Protein AF-A0A3D4PN31-F1 (afdb_monomer_lite)

Structure (mmCIF, N/CA/C/O backbone):
data_AF-A0A3D4PN31-F1
#
_entry.id   AF-A0A3D4PN31-F1
#
loop_
_atom_site.group_PDB
_atom_site.id
_atom_site.type_symbol
_atom_site.label_atom_id
_atom_site.label_alt_id
_atom_site.label_comp_id
_atom_site.label_asym_id
_atom_site.label_entity_id
_atom_site.label_seq_id
_atom_site.pdbx_PDB_ins_code
_atom_site.Cartn_x
_atom_site.Cartn_y
_atom_site.Cartn_z
_atom_site.occupancy
_atom_site.B_iso_or_equiv
_atom_site.auth_seq_id
_atom_site.auth_comp_id
_atom_site.auth_asym_id
_atom_site.auth_atom_id
_atom_site.pdbx_PDB_model_num
ATOM 1 N N . MET A 1 1 ? 14.605 9.972 -7.725 1.00 36.53 1 MET A N 1
ATOM 2 C CA . MET A 1 1 ? 15.984 9.471 -7.540 1.00 36.53 1 MET A CA 1
ATOM 3 C C . MET A 1 1 ? 16.031 8.087 -6.890 1.00 36.53 1 MET A C 1
ATOM 5 O O . MET A 1 1 ? 16.738 7.246 -7.411 1.00 36.53 1 MET A O 1
ATOM 9 N N . THR A 1 2 ? 15.302 7.786 -5.803 1.00 46.16 2 THR A N 1
ATOM 10 C CA . THR A 1 2 ? 15.306 6.430 -5.191 1.00 46.16 2 THR A CA 1
ATOM 11 C C . THR A 1 2 ? 14.450 5.390 -5.927 1.00 46.16 2 THR A C 1
ATOM 13 O O . THR A 1 2 ? 14.820 4.222 -5.953 1.00 46.16 2 THR A O 1
ATOM 16 N N . GLY A 1 3 ? 13.337 5.793 -6.553 1.00 47.00 3 GLY A N 1
ATOM 17 C CA . GLY A 1 3 ? 12.492 4.883 -7.345 1.00 47.00 3 GLY A CA 1
ATOM 18 C C . GLY A 1 3 ? 13.179 4.352 -8.608 1.00 47.00 3 GLY A C 1
ATOM 19 O O . GLY A 1 3 ? 13.034 3.177 -8.935 1.00 47.00 3 GLY A O 1
ATOM 20 N N . ASP A 1 4 ? 13.993 5.190 -9.256 1.00 57.00 4 ASP A N 1
ATOM 21 C CA . ASP A 1 4 ? 14.693 4.847 -10.500 1.00 57.00 4 ASP A CA 1
ATOM 22 C C . ASP A 1 4 ? 15.758 3.767 -10.264 1.00 57.00 4 ASP A C 1
ATOM 24 O O . ASP A 1 4 ? 15.903 2.849 -11.061 1.00 57.00 4 ASP A O 1
ATOM 28 N N . ALA A 1 5 ? 16.444 3.816 -9.118 1.00 59.59 5 ALA A N 1
ATOM 29 C CA . ALA A 1 5 ? 17.460 2.839 -8.732 1.00 59.59 5 ALA A CA 1
ATOM 30 C C . ALA A 1 5 ? 16.894 1.424 -8.517 1.00 59.59 5 ALA A C 1
ATOM 32 O O . ALA A 1 5 ? 17.491 0.454 -8.977 1.00 59.59 5 ALA A O 1
ATOM 33 N N . LEU A 1 6 ? 15.739 1.280 -7.851 1.00 63.25 6 LEU A N 1
ATOM 34 C CA . LEU A 1 6 ? 15.129 -0.045 -7.684 1.00 63.25 6 LEU A CA 1
ATOM 35 C C . LEU A 1 6 ? 14.508 -0.548 -8.993 1.00 63.25 6 LEU A C 1
ATOM 37 O O . LEU A 1 6 ? 14.629 -1.732 -9.287 1.00 63.25 6 LEU A O 1
ATOM 41 N N . ALA A 1 7 ? 13.898 0.328 -9.796 1.00 59.78 7 ALA A N 1
ATOM 42 C CA . ALA A 1 7 ? 13.401 -0.052 -11.118 1.00 59.78 7 ALA A CA 1
ATOM 43 C C . ALA A 1 7 ? 14.542 -0.551 -12.025 1.00 59.78 7 ALA A C 1
ATOM 45 O O . ALA A 1 7 ? 14.430 -1.624 -12.615 1.00 59.78 7 ALA A O 1
ATOM 46 N N . MET A 1 8 ? 15.671 0.163 -12.059 1.00 62.25 8 MET A N 1
ATOM 47 C CA . MET A 1 8 ? 16.873 -0.269 -12.777 1.00 62.25 8 MET A CA 1
ATOM 48 C C . MET A 1 8 ? 17.463 -1.560 -12.197 1.00 62.25 8 MET A C 1
ATOM 50 O O . MET A 1 8 ? 17.806 -2.461 -12.956 1.00 62.25 8 MET A O 1
ATOM 54 N N . GLY A 1 9 ? 17.516 -1.704 -10.869 1.00 64.25 9 GLY A N 1
ATOM 55 C CA . GLY A 1 9 ? 17.949 -2.939 -10.210 1.00 64.25 9 GLY A CA 1
ATOM 56 C C . GLY A 1 9 ? 17.059 -4.144 -10.541 1.00 64.25 9 GLY A C 1
ATOM 57 O O . GLY A 1 9 ? 17.572 -5.234 -10.785 1.00 64.25 9 GLY A O 1
ATOM 58 N N . MET A 1 10 ? 15.737 -3.964 -10.618 1.00 66.00 10 MET A N 1
ATOM 59 C CA . MET A 1 10 ? 14.803 -5.006 -11.059 1.00 66.00 10 MET A CA 1
ATOM 60 C C . MET A 1 10 ? 15.033 -5.393 -12.521 1.00 66.00 10 MET A C 1
ATOM 62 O O . MET A 1 10 ? 15.068 -6.582 -12.827 1.00 66.00 10 MET A O 1
ATOM 66 N N . MET A 1 11 ? 15.257 -4.415 -13.404 1.00 61.91 11 MET A N 1
ATOM 67 C CA . MET A 1 11 ? 15.589 -4.667 -14.811 1.00 61.91 11 MET A CA 1
ATOM 68 C C . MET A 1 11 ? 16.912 -5.429 -14.957 1.00 61.91 11 MET A C 1
ATOM 70 O O . MET A 1 11 ? 16.953 -6.430 -15.668 1.00 61.91 11 MET A O 1
ATOM 74 N N . ALA A 1 12 ? 17.962 -5.023 -14.234 1.00 57.25 12 ALA A N 1
ATOM 75 C CA . ALA A 1 12 ? 19.254 -5.718 -14.224 1.00 57.25 12 ALA A CA 1
ATOM 76 C C . ALA A 1 12 ? 19.123 -7.175 -13.741 1.00 57.25 12 ALA A C 1
ATOM 78 O O . ALA A 1 12 ? 19.772 -8.076 -14.267 1.00 57.25 12 ALA A O 1
ATOM 79 N N . ASN A 1 13 ? 18.231 -7.429 -12.779 1.00 58.72 13 ASN A N 1
ATOM 80 C CA . ASN A 1 13 ? 18.018 -8.762 -12.211 1.00 58.72 13 ASN A CA 1
ATOM 81 C C . ASN A 1 13 ? 16.912 -9.576 -12.906 1.00 58.72 13 ASN A C 1
ATOM 83 O O . ASN A 1 13 ? 16.627 -10.698 -12.483 1.00 58.72 13 ASN A O 1
ATOM 87 N N . ASN A 1 14 ? 16.315 -9.060 -13.987 1.00 56.44 14 ASN A N 1
ATOM 88 C CA . ASN A 1 14 ? 15.183 -9.679 -14.685 1.00 56.44 14 ASN A CA 1
ATOM 89 C C . ASN A 1 14 ? 14.006 -10.012 -13.741 1.00 56.44 14 ASN A C 1
ATOM 91 O O . ASN A 1 14 ? 13.364 -11.054 -13.874 1.00 56.44 14 ASN A O 1
ATOM 95 N N . LEU A 1 15 ? 13.771 -9.144 -12.754 1.00 63.53 15 LEU A N 1
ATOM 96 C CA . LEU A 1 15 ? 12.639 -9.229 -11.839 1.00 63.53 15 LEU A CA 1
ATOM 97 C C . LEU A 1 15 ? 11.438 -8.548 -12.487 1.00 63.53 15 LEU A C 1
ATOM 99 O O . LEU A 1 15 ? 11.487 -7.358 -12.812 1.00 63.53 15 LEU A O 1
ATOM 103 N N . ASP A 1 16 ? 10.359 -9.300 -12.673 1.00 63.25 16 ASP A N 1
ATOM 104 C CA . ASP A 1 16 ? 9.117 -8.751 -13.191 1.00 63.25 16 ASP A CA 1
ATOM 105 C C . ASP A 1 16 ? 8.347 -8.002 -12.081 1.00 63.25 16 ASP A C 1
ATOM 107 O O . ASP A 1 16 ? 8.465 -8.327 -10.897 1.00 63.25 16 ASP A O 1
ATOM 111 N N . PRO A 1 17 ? 7.529 -6.988 -12.411 1.00 61.97 17 PRO A N 1
ATOM 112 C CA . PRO A 1 17 ? 6.707 -6.307 -11.410 1.00 61.97 17 PRO A CA 1
ATOM 113 C C . PRO A 1 17 ? 5.796 -7.250 -10.603 1.00 61.97 17 PRO A C 1
ATOM 115 O O . PRO A 1 17 ? 5.547 -7.003 -9.422 1.00 61.97 17 PRO A O 1
ATOM 118 N N . GLY A 1 18 ? 5.334 -8.352 -11.197 1.00 64.50 18 GLY A N 1
ATOM 119 C CA . GLY A 1 18 ? 4.555 -9.383 -10.514 1.00 64.50 18 GLY A CA 1
ATOM 120 C C . GLY A 1 18 ? 5.348 -10.104 -9.421 1.00 64.50 18 GLY A C 1
ATOM 121 O O . GLY A 1 18 ? 4.794 -10.354 -8.352 1.00 64.50 18 GLY A O 1
ATOM 122 N N . SER A 1 19 ? 6.655 -10.336 -9.588 1.00 69.75 19 SER A N 1
ATOM 123 C CA . SER A 1 19 ? 7.491 -10.945 -8.538 1.00 69.75 19 SER A CA 1
ATOM 124 C C . SER A 1 19 ? 7.629 -10.073 -7.285 1.00 69.75 19 SER A C 1
ATOM 126 O O . SER A 1 19 ? 7.966 -10.575 -6.212 1.00 69.75 19 SER A O 1
ATOM 128 N N . MET A 1 20 ? 7.356 -8.769 -7.386 1.00 76.56 20 MET A N 1
ATOM 129 C CA . MET A 1 20 ? 7.400 -7.836 -6.253 1.00 76.56 20 MET A CA 1
ATOM 130 C C . MET A 1 20 ? 6.069 -7.723 -5.507 1.00 76.56 20 MET A C 1
ATOM 132 O O . MET A 1 20 ? 6.023 -7.153 -4.413 1.00 76.56 20 MET A O 1
ATOM 136 N N . MET A 1 21 ? 4.989 -8.282 -6.055 1.00 77.38 21 MET A N 1
ATOM 137 C CA . MET A 1 21 ? 3.673 -8.260 -5.422 1.00 77.38 21 MET A CA 1
ATOM 138 C C . MET A 1 21 ? 3.671 -8.954 -4.050 1.00 77.38 21 MET A C 1
ATOM 140 O O . MET A 1 21 ? 3.294 -8.292 -3.078 1.00 77.38 21 MET A O 1
ATOM 144 N N . PRO A 1 22 ? 4.195 -10.189 -3.883 1.00 81.81 22 PRO A N 1
ATOM 145 C CA . PRO A 1 22 ? 4.289 -10.821 -2.563 1.00 81.81 22 PRO A CA 1
ATOM 146 C C . PRO A 1 22 ? 5.139 -10.022 -1.566 1.00 81.81 22 PRO A C 1
ATOM 148 O O . PRO A 1 22 ? 4.838 -9.987 -0.374 1.00 81.81 22 PRO A O 1
ATOM 151 N N . VAL A 1 23 ? 6.177 -9.326 -2.048 1.00 87.00 23 VAL A N 1
ATOM 152 C CA . VAL A 1 23 ? 7.025 -8.456 -1.216 1.00 87.00 23 VAL A CA 1
ATOM 153 C C . VAL A 1 23 ? 6.224 -7.258 -0.702 1.00 87.00 23 VAL A C 1
ATOM 155 O O . VAL A 1 23 ? 6.300 -6.925 0.483 1.00 87.00 23 VAL A O 1
ATOM 158 N N . ARG A 1 24 ? 5.410 -6.634 -1.565 1.00 85.44 24 ARG A N 1
ATOM 159 C CA . ARG A 1 24 ? 4.505 -5.543 -1.175 1.00 85.44 24 ARG A CA 1
ATOM 160 C C . ARG A 1 24 ? 3.506 -6.009 -0.119 1.00 85.44 24 ARG A C 1
ATOM 162 O O . ARG A 1 24 ? 3.326 -5.304 0.874 1.00 85.44 24 ARG A O 1
ATOM 169 N N . VAL A 1 25 ? 2.892 -7.177 -0.315 1.00 89.94 25 VAL A N 1
ATOM 170 C CA . VAL A 1 25 ? 1.943 -7.758 0.649 1.00 89.94 25 VAL A CA 1
ATOM 171 C C . VAL A 1 25 ? 2.635 -7.999 1.988 1.00 89.94 25 VAL A C 1
ATOM 173 O O . VAL A 1 25 ? 2.174 -7.490 3.007 1.00 89.94 25 VAL A O 1
ATOM 176 N N . GLY A 1 26 ? 3.797 -8.661 1.992 1.00 92.88 26 GLY A N 1
ATOM 177 C CA . GLY A 1 26 ? 4.574 -8.913 3.209 1.00 92.88 26 GLY A CA 1
ATOM 178 C C . GLY A 1 26 ? 4.933 -7.633 3.971 1.00 92.88 26 GLY A C 1
ATOM 179 O O . GLY A 1 26 ? 4.776 -7.571 5.191 1.00 92.88 26 GLY A O 1
ATOM 180 N N . LEU A 1 27 ? 5.335 -6.575 3.259 1.00 94.94 27 LEU A N 1
ATOM 181 C CA . LEU A 1 27 ? 5.626 -5.273 3.861 1.00 94.94 27 LEU A CA 1
ATOM 182 C C . LEU A 1 27 ? 4.380 -4.642 4.493 1.00 94.94 27 LEU A C 1
ATOM 184 O O . LEU A 1 27 ? 4.443 -4.149 5.621 1.00 94.94 27 LEU A O 1
ATOM 188 N N . LYS A 1 28 ? 3.248 -4.638 3.781 1.00 95.25 28 LYS A N 1
ATOM 189 C CA . LYS A 1 28 ? 1.992 -4.062 4.285 1.00 95.25 28 LYS A CA 1
ATOM 190 C C . LYS A 1 28 ? 1.443 -4.850 5.471 1.00 95.25 28 LYS A C 1
ATOM 192 O O . LYS A 1 28 ? 0.973 -4.238 6.428 1.00 95.25 28 LYS A O 1
ATOM 197 N N . ARG A 1 29 ? 1.569 -6.176 5.443 1.00 97.25 29 ARG A N 1
ATOM 198 C CA . ARG A 1 29 ? 1.192 -7.073 6.539 1.00 97.25 29 ARG A CA 1
ATOM 199 C C . ARG A 1 29 ? 1.980 -6.753 7.806 1.00 97.25 29 ARG A C 1
ATOM 201 O O . ARG A 1 29 ? 1.397 -6.562 8.872 1.00 97.25 29 ARG A O 1
ATOM 208 N N . GLU A 1 30 ? 3.297 -6.615 7.677 1.00 98.31 30 GLU A N 1
ATOM 209 C CA . GLU A 1 30 ? 4.165 -6.243 8.795 1.00 98.31 30 GLU A CA 1
ATOM 210 C C . GLU A 1 30 ? 3.874 -4.823 9.305 1.00 98.31 30 GLU A C 1
ATOM 212 O O . GLU A 1 30 ? 3.836 -4.592 10.514 1.00 98.31 30 GLU A O 1
ATOM 217 N N . ALA A 1 31 ? 3.585 -3.880 8.405 1.00 97.94 31 ALA A N 1
ATOM 218 C CA . ALA A 1 31 ? 3.169 -2.536 8.787 1.00 97.94 31 ALA A CA 1
ATOM 219 C C . ALA A 1 31 ? 1.868 -2.541 9.604 1.00 97.94 31 ALA A C 1
ATOM 221 O O . ALA A 1 31 ? 1.819 -1.890 10.647 1.00 97.94 31 ALA A O 1
ATOM 222 N N . GLY A 1 32 ? 0.852 -3.304 9.184 1.00 98.25 32 GLY A N 1
ATOM 223 C CA . GLY A 1 32 ? -0.405 -3.455 9.922 1.00 98.25 32 GLY A CA 1
ATOM 224 C C . GLY A 1 32 ? -0.201 -4.062 11.309 1.00 98.25 32 GLY A C 1
ATOM 225 O O . GLY A 1 32 ? -0.676 -3.509 12.303 1.00 98.25 32 GLY A O 1
ATOM 226 N N . ARG A 1 33 ? 0.606 -5.127 11.401 1.00 98.62 33 ARG A N 1
ATOM 227 C CA . ARG A 1 33 ? 0.976 -5.763 12.676 1.00 98.62 33 ARG A CA 1
ATOM 228 C C . ARG A 1 33 ? 1.606 -4.766 13.651 1.00 98.62 33 ARG A C 1
ATOM 230 O O . ARG A 1 33 ? 1.265 -4.753 14.834 1.00 98.62 33 ARG A O 1
ATOM 237 N N . GLN A 1 34 ? 2.545 -3.947 13.181 1.00 98.44 34 GLN A N 1
ATOM 238 C CA . GLN A 1 34 ? 3.225 -2.967 14.030 1.00 98.44 34 GLN A CA 1
ATOM 239 C C . GLN A 1 34 ? 2.345 -1.762 14.363 1.00 98.44 34 GLN A C 1
ATOM 241 O O . GLN A 1 34 ? 2.378 -1.292 15.500 1.00 98.44 34 GLN A O 1
ATOM 246 N N . ALA A 1 35 ? 1.517 -1.308 13.422 1.00 98.50 35 ALA A N 1
ATOM 247 C CA . ALA A 1 35 ? 0.560 -0.233 13.653 1.00 98.50 35 ALA A CA 1
ATOM 248 C C . ALA A 1 35 ? -0.430 -0.596 14.770 1.00 98.50 35 ALA A C 1
ATOM 250 O O . ALA A 1 35 ? -0.617 0.194 15.698 1.00 98.50 35 ALA A O 1
ATOM 251 N N . ALA A 1 36 ? -0.979 -1.816 14.735 1.00 98.62 36 ALA A N 1
ATOM 252 C CA . ALA A 1 36 ? -1.896 -2.319 15.757 1.00 98.62 36 ALA A CA 1
ATOM 253 C C . ALA A 1 36 ? -1.238 -2.374 17.146 1.00 98.62 36 ALA A C 1
ATOM 255 O O . ALA A 1 36 ? -1.835 -1.984 18.143 1.00 98.62 36 ALA A O 1
ATOM 256 N N . ARG A 1 37 ? 0.034 -2.791 17.224 1.00 98.38 37 ARG A N 1
ATOM 257 C CA . ARG A 1 37 ? 0.781 -2.823 18.497 1.00 98.38 37 ARG A CA 1
ATOM 258 C C . ARG A 1 37 ? 1.090 -1.435 19.050 1.00 98.38 37 ARG A C 1
ATOM 260 O O . ARG A 1 37 ? 1.194 -1.280 20.263 1.00 98.38 37 ARG A O 1
ATOM 267 N N . ARG A 1 38 ? 1.316 -0.453 18.175 1.00 97.50 38 ARG A N 1
ATOM 268 C CA . ARG A 1 38 ? 1.763 0.890 18.560 1.00 97.50 38 ARG A CA 1
ATOM 269 C C . ARG A 1 38 ? 0.614 1.792 19.007 1.00 97.50 38 ARG A C 1
ATOM 271 O O . ARG A 1 38 ? 0.827 2.603 19.903 1.00 97.50 38 ARG A O 1
ATOM 278 N N . GLY A 1 39 ? -0.560 1.687 18.379 1.00 93.62 39 GLY A N 1
ATOM 279 C CA . GLY A 1 39 ? -1.717 2.527 18.708 1.00 93.62 39 GLY A CA 1
ATOM 280 C C . GLY A 1 39 ? -1.523 4.011 18.362 1.00 93.62 39 GLY A C 1
ATOM 281 O O . GLY A 1 39 ? -1.872 4.887 19.149 1.00 93.62 39 GLY A O 1
ATOM 282 N N . ASP A 1 40 ? -0.933 4.321 17.202 1.00 97.12 40 ASP A N 1
ATOM 283 C CA . ASP A 1 40 ? -0.707 5.708 16.766 1.00 97.12 40 ASP A CA 1
ATOM 284 C C . ASP A 1 40 ? -2.017 6.405 16.353 1.00 97.12 40 ASP A C 1
ATOM 286 O O . ASP A 1 40 ? -2.488 6.288 15.219 1.00 97.12 40 ASP A O 1
ATOM 290 N N . HIS A 1 41 ? -2.586 7.181 17.277 1.00 95.69 41 HIS A N 1
ATOM 291 C CA . HIS A 1 41 ? -3.849 7.891 17.071 1.00 95.69 41 HIS A CA 1
ATOM 292 C C . HIS A 1 41 ? -3.819 8.931 15.940 1.00 95.69 41 HIS A C 1
ATOM 294 O O . HIS A 1 41 ? -4.859 9.176 15.327 1.00 95.69 41 HIS A O 1
ATOM 300 N N . ILE A 1 42 ? -2.664 9.532 15.628 1.00 97.00 42 ILE A N 1
ATOM 301 C CA . ILE A 1 42 ? -2.570 10.540 14.558 1.00 97.00 42 ILE A CA 1
ATOM 302 C C . ILE A 1 42 ? -2.751 9.858 13.208 1.00 97.00 42 ILE A C 1
ATOM 304 O O . ILE A 1 42 ? -3.561 10.288 12.385 1.00 97.00 42 ILE A O 1
ATOM 308 N N . ASN A 1 43 ? -2.010 8.778 12.973 1.00 97.81 43 ASN A N 1
ATOM 309 C CA . ASN A 1 43 ? -2.112 8.062 11.708 1.00 97.81 43 ASN A CA 1
ATOM 310 C C . ASN A 1 43 ? -3.417 7.256 11.604 1.00 97.81 43 ASN A C 1
ATOM 312 O O . ASN A 1 43 ? -3.972 7.182 10.512 1.00 97.81 43 ASN A O 1
ATOM 316 N N . LEU A 1 44 ? -3.989 6.786 12.717 1.00 98.06 44 LEU A N 1
ATOM 317 C CA . LEU A 1 44 ? -5.357 6.252 12.743 1.00 98.06 44 LEU A CA 1
ATOM 318 C C . LEU A 1 44 ? -6.399 7.289 12.298 1.00 98.06 44 LEU A C 1
ATOM 320 O O . LEU A 1 44 ? -7.280 6.969 11.504 1.00 98.06 44 LEU A O 1
ATOM 324 N N . ALA A 1 45 ? -6.296 8.541 12.753 1.00 97.31 45 ALA A N 1
ATOM 325 C CA . ALA A 1 45 ? -7.194 9.602 12.295 1.00 97.31 45 ALA A CA 1
ATOM 326 C C . ALA A 1 45 ? -7.032 9.871 10.789 1.00 97.31 45 ALA A C 1
ATOM 328 O O . ALA A 1 45 ? -8.020 10.047 10.080 1.00 97.31 45 ALA A O 1
ATOM 329 N N . ARG A 1 46 ? -5.795 9.838 10.275 1.00 98.12 46 ARG A N 1
ATOM 330 C CA . ARG A 1 46 ? -5.529 9.967 8.831 1.00 98.12 46 ARG A CA 1
ATOM 331 C C . ARG A 1 46 ? -6.127 8.814 8.027 1.00 98.12 46 ARG A C 1
ATOM 333 O O . ARG A 1 46 ? -6.688 9.065 6.965 1.00 98.12 46 ARG A O 1
ATOM 340 N N . MET A 1 47 ? -6.045 7.582 8.533 1.00 98.50 47 MET A N 1
ATOM 341 C CA . MET A 1 47 ? -6.703 6.422 7.921 1.00 98.50 47 MET A CA 1
ATOM 342 C C . MET A 1 47 ? -8.223 6.609 7.882 1.00 98.50 47 MET A C 1
ATOM 344 O O . MET A 1 47 ? -8.825 6.407 6.835 1.00 98.50 47 MET A O 1
ATOM 348 N N . ALA A 1 48 ? -8.837 7.065 8.978 1.00 98.38 48 ALA A N 1
ATOM 349 C CA . ALA A 1 48 ? -10.279 7.305 9.035 1.00 98.38 48 ALA A CA 1
ATOM 350 C C . ALA A 1 48 ? -10.745 8.370 8.024 1.00 98.38 48 ALA A C 1
ATOM 352 O O . ALA A 1 48 ? -11.737 8.169 7.331 1.00 98.38 48 ALA A O 1
ATOM 353 N N . VAL A 1 49 ? -10.002 9.474 7.882 1.00 97.94 49 VAL A N 1
ATOM 354 C CA . VAL A 1 49 ? -10.293 10.505 6.868 1.00 97.94 49 VAL A CA 1
ATOM 355 C C . VAL A 1 49 ? -10.168 9.941 5.451 1.00 97.94 49 VAL A C 1
ATOM 357 O O . VAL A 1 49 ? -10.986 10.251 4.587 1.00 97.94 49 VAL A O 1
ATOM 360 N N . ALA A 1 50 ? -9.161 9.101 5.202 1.00 97.56 50 ALA A N 1
ATOM 361 C CA . ALA A 1 50 ? -8.982 8.468 3.902 1.00 97.56 50 ALA A CA 1
ATOM 362 C C . ALA A 1 50 ? -10.134 7.509 3.560 1.00 97.56 50 ALA A C 1
ATOM 364 O O . ALA A 1 50 ? -10.584 7.509 2.420 1.00 97.56 50 ALA A O 1
ATOM 365 N N . LEU A 1 51 ? -10.653 6.754 4.537 1.00 97.62 51 LEU A N 1
ATOM 366 C CA . LEU A 1 51 ? -11.846 5.909 4.370 1.00 97.62 51 LEU A CA 1
ATOM 367 C C . LEU A 1 51 ? -13.079 6.728 3.990 1.00 97.62 51 LEU A C 1
ATOM 369 O O . LEU A 1 51 ? -13.725 6.436 2.988 1.00 97.62 51 LEU A O 1
ATOM 373 N N . ASP A 1 52 ? -13.356 7.796 4.737 1.00 97.56 52 ASP A N 1
ATOM 374 C CA . ASP A 1 52 ? -14.480 8.688 4.436 1.00 97.56 52 ASP A CA 1
ATOM 375 C C . ASP A 1 52 ? -14.348 9.301 3.032 1.00 97.56 52 ASP A C 1
ATOM 377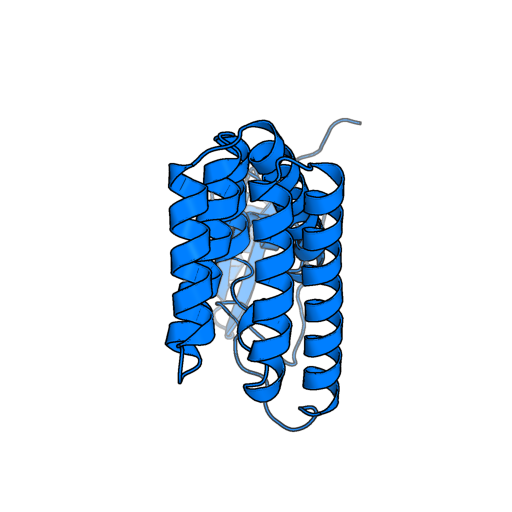 O O . ASP A 1 52 ? -15.295 9.309 2.246 1.00 97.56 52 ASP A O 1
ATOM 381 N N . THR A 1 53 ? -13.131 9.711 2.662 1.00 95.44 53 THR A N 1
ATOM 382 C CA . THR A 1 53 ? -12.841 10.232 1.319 1.00 95.44 53 THR A CA 1
ATOM 383 C C . THR A 1 53 ? -13.038 9.165 0.238 1.00 95.44 53 THR A C 1
ATOM 385 O O . THR A 1 53 ? -13.617 9.463 -0.806 1.00 95.44 53 THR A O 1
ATOM 388 N N . MET A 1 54 ? -12.597 7.922 0.467 1.00 93.19 54 MET A N 1
ATOM 389 C CA . MET A 1 54 ? -12.825 6.804 -0.458 1.00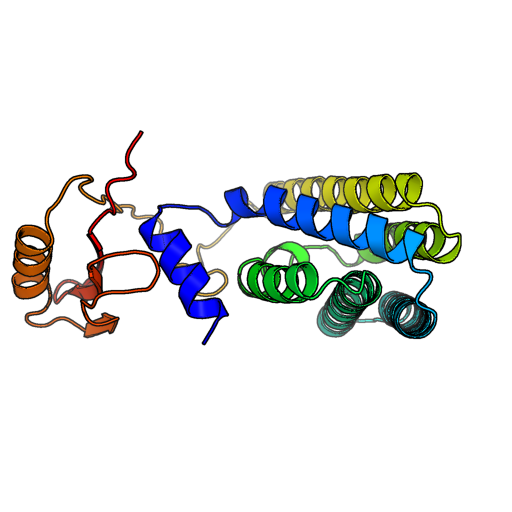 93.19 54 MET A CA 1
ATOM 390 C C . MET A 1 54 ? -14.320 6.570 -0.675 1.00 93.19 54 MET A C 1
ATOM 392 O O . MET A 1 54 ? -14.755 6.482 -1.821 1.00 93.19 54 MET A O 1
ATOM 396 N N . HIS A 1 55 ? -15.107 6.525 0.402 1.00 93.38 55 HIS A N 1
ATOM 397 C CA . HIS A 1 55 ? -16.549 6.291 0.330 1.00 93.38 55 HIS A CA 1
ATOM 398 C C . HIS A 1 55 ? -17.298 7.409 -0.409 1.00 93.38 55 HIS A C 1
ATOM 400 O O . HIS A 1 55 ? -18.249 7.151 -1.142 1.00 93.38 55 HIS A O 1
ATOM 406 N N . GLN A 1 56 ? -16.854 8.657 -0.248 1.00 92.69 56 GLN A N 1
ATOM 407 C CA . GLN A 1 56 ? -17.456 9.824 -0.900 1.00 92.69 56 GLN A CA 1
ATOM 408 C C . GLN A 1 56 ? -16.942 10.067 -2.331 1.00 92.69 56 GLN A C 1
ATOM 410 O O . GLN A 1 56 ? -17.442 10.957 -3.024 1.00 92.69 56 GLN A O 1
ATOM 415 N N . SER A 1 57 ? -15.930 9.323 -2.786 1.00 90.00 57 SER A N 1
ATOM 416 C CA . SER A 1 57 ? -15.291 9.558 -4.082 1.00 90.00 57 SER A CA 1
ATOM 417 C C . SER A 1 57 ? -16.199 9.171 -5.249 1.00 90.00 57 SER A C 1
ATOM 419 O O . SER A 1 57 ? -16.595 8.019 -5.401 1.00 90.00 57 SER A O 1
ATOM 421 N N . VAL A 1 58 ? -16.451 10.129 -6.142 1.00 86.38 58 VAL A N 1
ATOM 422 C CA . VAL A 1 58 ? -17.318 9.954 -7.323 1.00 86.38 58 VAL A CA 1
ATOM 423 C C . VAL A 1 58 ? -16.563 9.552 -8.595 1.00 86.38 58 VAL A C 1
ATOM 425 O O . VAL A 1 58 ? -17.189 9.195 -9.589 1.00 86.38 58 VAL A O 1
ATOM 428 N N . ASP A 1 59 ? -15.229 9.608 -8.586 1.00 84.25 59 ASP A N 1
ATOM 429 C CA . ASP A 1 59 ? -14.374 9.323 -9.743 1.00 84.25 59 ASP A CA 1
ATOM 430 C C . ASP A 1 59 ? -13.174 8.430 -9.377 1.00 84.25 59 ASP A C 1
ATOM 432 O O . ASP A 1 59 ? -12.944 8.113 -8.209 1.00 84.25 59 ASP A O 1
ATOM 436 N N . ASP A 1 60 ? -12.457 7.910 -10.383 1.00 82.06 60 ASP A N 1
ATOM 437 C CA . ASP A 1 60 ? -11.299 7.005 -10.189 1.00 82.06 60 ASP A CA 1
ATOM 438 C C . ASP A 1 60 ? -10.092 7.709 -9.595 1.00 82.06 60 ASP A C 1
ATOM 440 O O . ASP A 1 60 ? -9.251 7.078 -8.958 1.00 82.06 60 ASP A O 1
ATOM 444 N N . HIS A 1 61 ? -9.941 9.001 -9.862 1.00 84.19 61 HIS A N 1
ATOM 445 C CA . HIS A 1 61 ? -8.782 9.743 -9.401 1.00 84.19 61 HIS A CA 1
ATOM 446 C C . HIS A 1 61 ? -8.859 9.991 -7.891 1.00 84.19 61 HIS A C 1
ATOM 448 O O . HIS A 1 61 ? -7.906 9.685 -7.178 1.00 84.19 61 HIS A O 1
ATOM 454 N N . GLY A 1 62 ? -9.994 10.495 -7.404 1.00 87.00 62 GLY A N 1
ATOM 455 C CA . GLY A 1 62 ? -10.246 10.742 -5.988 1.00 87.00 62 GLY A CA 1
ATOM 456 C C . GLY A 1 62 ? -10.166 9.465 -5.161 1.00 87.00 62 GLY A C 1
ATOM 457 O O . GLY A 1 62 ? -9.460 9.444 -4.154 1.00 87.00 62 GLY A O 1
ATOM 458 N N . PHE A 1 63 ? -10.775 8.376 -5.644 1.00 87.81 63 PHE A N 1
ATOM 459 C CA . PHE A 1 63 ? -10.710 7.085 -4.959 1.00 87.81 63 PHE A CA 1
ATOM 460 C C . PHE A 1 63 ? -9.261 6.592 -4.821 1.00 87.81 63 PHE A C 1
ATOM 462 O O . PHE A 1 63 ? -8.824 6.249 -3.726 1.00 87.81 63 PHE A O 1
ATOM 469 N N . ARG A 1 64 ? -8.481 6.620 -5.913 1.00 83.56 64 ARG A N 1
ATOM 470 C CA . ARG A 1 64 ? -7.073 6.179 -5.907 1.00 83.56 64 ARG A CA 1
ATOM 471 C C . ARG A 1 64 ? -6.182 7.035 -5.020 1.00 83.56 64 ARG A C 1
ATOM 473 O O . ARG A 1 64 ? -5.255 6.521 -4.399 1.00 83.56 64 ARG A O 1
ATOM 480 N N . GLU A 1 65 ? -6.429 8.337 -4.980 1.00 87.50 65 GLU A N 1
ATOM 481 C CA . GLU A 1 65 ? -5.673 9.222 -4.103 1.00 87.50 65 GLU A CA 1
ATOM 482 C C . GLU A 1 65 ? -5.984 8.933 -2.628 1.00 87.50 65 GLU A C 1
ATOM 484 O O . GLU A 1 65 ? -5.071 8.873 -1.804 1.00 87.50 65 GLU A O 1
ATOM 489 N N . ALA A 1 66 ? -7.249 8.677 -2.296 1.00 91.88 66 ALA A N 1
ATOM 490 C CA . ALA A 1 66 ? -7.655 8.314 -0.944 1.00 91.88 66 ALA A CA 1
ATOM 491 C C . ALA A 1 66 ? -7.101 6.939 -0.511 1.00 91.88 66 ALA A C 1
ATOM 493 O O . ALA A 1 66 ? -6.549 6.825 0.586 1.00 91.88 66 ALA A O 1
ATOM 494 N N . ASP A 1 67 ? -7.144 5.932 -1.388 1.00 91.00 67 ASP A N 1
ATOM 495 C CA . ASP A 1 67 ? -6.503 4.616 -1.208 1.00 91.00 67 ASP A CA 1
ATOM 496 C C . ASP A 1 67 ? -4.998 4.752 -0.908 1.00 91.00 67 ASP A C 1
ATOM 498 O O . ASP A 1 67 ? -4.478 4.237 0.092 1.00 91.00 67 ASP A O 1
ATOM 502 N N . ARG A 1 68 ? -4.294 5.568 -1.706 1.00 89.50 68 ARG A N 1
ATOM 503 C CA . ARG A 1 68 ? -2.874 5.869 -1.488 1.00 89.50 68 ARG A CA 1
ATOM 504 C C . ARG A 1 68 ? -2.638 6.475 -0.105 1.00 89.50 68 ARG A C 1
ATOM 506 O O . ARG A 1 68 ? -1.741 6.022 0.613 1.00 89.50 68 ARG A O 1
ATOM 513 N N . VAL A 1 69 ? -3.422 7.488 0.269 1.00 93.44 69 VAL A N 1
ATOM 514 C CA . VAL A 1 69 ? -3.309 8.166 1.570 1.00 93.44 69 VAL A CA 1
ATOM 515 C C . VAL A 1 69 ? -3.545 7.190 2.721 1.00 93.44 69 VAL A C 1
ATOM 517 O O . VAL A 1 69 ? -2.797 7.230 3.702 1.00 93.44 69 VAL A O 1
ATOM 520 N N . PHE A 1 70 ? -4.520 6.288 2.603 1.00 96.62 70 PHE A N 1
ATOM 521 C CA . PHE A 1 70 ? -4.773 5.256 3.606 1.00 96.62 70 PHE A CA 1
ATOM 522 C C . PHE A 1 70 ? -3.559 4.344 3.790 1.00 96.62 70 PHE A C 1
ATOM 524 O O . PHE A 1 70 ? -3.061 4.167 4.905 1.00 96.62 70 PHE A O 1
ATOM 531 N N . HIS A 1 71 ? -3.036 3.796 2.694 1.00 94.56 71 HIS A N 1
ATOM 532 C CA . HIS A 1 71 ? -1.899 2.886 2.732 1.00 94.56 71 HIS A CA 1
ATOM 533 C C . HIS A 1 71 ? -0.597 3.554 3.192 1.00 94.56 71 HIS A C 1
ATOM 535 O O . HIS A 1 71 ? 0.264 2.863 3.749 1.00 94.56 71 HIS A O 1
ATOM 541 N N . ASP A 1 72 ? -0.429 4.857 2.956 1.00 93.75 72 ASP A N 1
ATOM 542 C CA . ASP A 1 72 ? 0.654 5.666 3.526 1.00 93.75 72 ASP A CA 1
ATOM 543 C C . ASP A 1 72 ? 0.494 5.841 5.035 1.00 93.75 72 ASP A C 1
ATOM 545 O O . ASP A 1 72 ? 1.448 5.633 5.787 1.00 93.75 72 ASP A O 1
ATOM 549 N N . ALA A 1 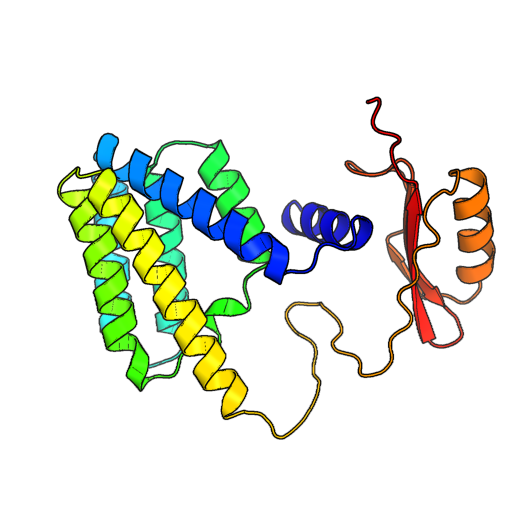73 ? -0.713 6.179 5.489 1.00 97.00 73 ALA A N 1
ATOM 550 C CA . ALA A 1 73 ? -1.009 6.346 6.905 1.00 97.00 73 ALA A CA 1
ATOM 551 C C . ALA A 1 73 ? -0.822 5.035 7.686 1.00 97.00 73 ALA A C 1
ATOM 553 O O . ALA A 1 73 ? -0.220 5.059 8.756 1.00 97.00 73 ALA A O 1
ATOM 554 N N . LEU A 1 74 ? -1.227 3.890 7.126 1.00 97.81 74 LEU A N 1
ATOM 555 C CA . LEU A 1 74 ? -1.000 2.567 7.720 1.00 97.81 74 LEU A CA 1
ATOM 556 C C . LEU A 1 74 ? 0.494 2.282 7.942 1.00 97.81 74 LEU A C 1
ATOM 558 O O . LEU A 1 74 ? 0.904 1.840 9.015 1.00 97.81 74 LEU A O 1
ATOM 562 N N . VAL A 1 75 ? 1.334 2.555 6.939 1.00 96.62 75 VAL A N 1
ATOM 563 C CA . VAL A 1 75 ? 2.783 2.336 7.064 1.00 96.62 75 VAL A CA 1
ATOM 564 C C . VAL A 1 75 ? 3.414 3.347 8.016 1.00 96.62 75 VAL A C 1
ATOM 566 O O . VAL A 1 75 ? 4.276 2.976 8.813 1.00 96.62 75 VAL A O 1
ATOM 569 N N . ALA A 1 76 ? 2.960 4.600 8.010 1.00 96.25 76 ALA A N 1
ATOM 570 C CA . ALA A 1 76 ? 3.398 5.596 8.980 1.00 96.25 76 ALA A CA 1
ATOM 571 C C . ALA A 1 76 ? 3.049 5.182 10.422 1.00 96.25 76 ALA A C 1
ATOM 573 O O . ALA A 1 76 ? 3.910 5.265 11.301 1.00 96.25 76 ALA A O 1
ATOM 574 N N . ALA A 1 77 ? 1.842 4.645 10.639 1.00 97.62 77 ALA A N 1
ATOM 575 C CA . ALA A 1 77 ? 1.363 4.157 11.931 1.00 97.62 77 ALA A CA 1
ATOM 576 C C . ALA A 1 77 ? 2.216 3.015 12.504 1.00 97.62 77 ALA A C 1
ATOM 578 O O . ALA A 1 77 ? 2.254 2.847 13.719 1.00 97.62 77 ALA A O 1
ATOM 579 N N . SER A 1 78 ? 2.943 2.259 11.670 1.00 97.81 78 SER A N 1
ATOM 580 C CA . SER A 1 78 ? 3.897 1.244 12.150 1.00 97.81 78 SER A CA 1
ATOM 581 C C . SER A 1 78 ? 5.033 1.841 12.987 1.00 97.81 78 SER A C 1
ATOM 583 O O . SER A 1 78 ? 5.597 1.173 13.850 1.00 97.81 78 SER A O 1
ATOM 585 N N . GLY A 1 79 ? 5.394 3.103 12.731 1.00 95.50 79 GLY A N 1
ATOM 586 C CA . GLY A 1 79 ? 6.530 3.762 13.364 1.00 95.50 79 GLY A CA 1
ATOM 587 C C . GLY A 1 79 ? 7.900 3.185 12.992 1.00 95.50 79 GLY A C 1
ATOM 588 O O . GLY A 1 79 ? 8.877 3.527 13.656 1.00 95.50 79 GLY A O 1
ATOM 589 N N . VAL A 1 80 ? 7.991 2.337 11.958 1.00 95.62 80 VAL A N 1
ATOM 590 C CA . VAL A 1 80 ? 9.254 1.744 11.494 1.00 95.62 80 VAL A CA 1
ATOM 591 C C . VAL A 1 80 ? 9.752 2.464 10.243 1.00 95.62 80 VAL A C 1
ATOM 593 O O . VAL A 1 80 ? 9.166 2.291 9.171 1.00 95.62 80 VAL A O 1
ATOM 596 N N . PRO A 1 81 ? 10.865 3.219 10.327 1.00 88.88 81 PRO A N 1
ATOM 597 C CA . PRO A 1 81 ? 11.389 3.973 9.187 1.00 88.88 81 PRO A CA 1
ATOM 598 C C . PRO A 1 81 ? 11.702 3.102 7.965 1.00 88.88 81 PRO A C 1
ATOM 600 O O . PRO A 1 81 ? 11.454 3.512 6.837 1.00 88.88 81 PRO A O 1
ATOM 603 N N . GLY A 1 82 ? 12.184 1.872 8.182 1.00 88.44 82 GLY A N 1
ATOM 604 C CA . GLY A 1 82 ? 12.457 0.926 7.097 1.00 88.44 82 GLY A CA 1
ATOM 605 C C . GLY A 1 82 ? 11.202 0.541 6.307 1.00 88.44 82 GLY A C 1
ATOM 606 O O . GLY A 1 82 ? 11.232 0.543 5.081 1.00 88.44 82 GLY A O 1
ATOM 607 N N . LEU A 1 83 ? 10.077 0.280 6.987 1.00 92.75 83 LEU A N 1
ATOM 608 C CA . LEU A 1 83 ? 8.813 -0.048 6.317 1.00 92.75 83 LEU A CA 1
ATOM 609 C C . LEU A 1 83 ? 8.277 1.146 5.519 1.00 92.75 83 LEU A C 1
ATOM 611 O O . LEU A 1 83 ? 7.757 0.951 4.425 1.00 92.75 83 LEU A O 1
ATOM 615 N N . GLN A 1 84 ? 8.441 2.371 6.030 1.00 87.62 84 GLN A N 1
ATOM 616 C CA . GLN A 1 84 ? 8.074 3.597 5.308 1.00 87.62 84 GLN A CA 1
ATOM 617 C C . GLN A 1 84 ? 8.900 3.762 4.033 1.00 87.62 84 GLN A C 1
ATOM 619 O O . GLN A 1 84 ? 8.333 3.908 2.952 1.00 87.62 84 GLN A O 1
ATOM 624 N N . PHE A 1 85 ? 10.223 3.647 4.153 1.00 85.69 85 PHE A N 1
ATOM 625 C CA . PHE A 1 85 ? 11.147 3.765 3.030 1.00 85.69 85 PHE A CA 1
ATOM 626 C C . PHE A 1 85 ? 10.858 2.737 1.926 1.00 85.69 85 PHE A C 1
ATOM 628 O O . PHE A 1 85 ? 10.637 3.103 0.771 1.00 85.69 85 PHE A O 1
ATOM 635 N N . PHE A 1 86 ? 10.803 1.446 2.270 1.00 86.12 86 PHE A N 1
ATOM 636 C CA . PHE A 1 86 ? 10.544 0.397 1.279 1.00 86.12 86 PHE A CA 1
ATOM 637 C C . PHE A 1 86 ? 9.101 0.419 0.760 1.00 86.12 86 PHE A C 1
ATOM 639 O O . PHE A 1 86 ? 8.862 0.096 -0.403 1.00 86.12 86 PHE A O 1
ATOM 646 N N . GLY A 1 87 ? 8.138 0.839 1.583 1.00 84.19 87 GLY A N 1
ATOM 647 C CA . GLY A 1 87 ? 6.738 0.959 1.188 1.00 84.19 87 GLY A CA 1
ATOM 648 C C . GLY A 1 87 ? 6.515 2.024 0.114 1.00 84.19 87 GLY A C 1
ATOM 649 O O . GLY A 1 87 ? 5.769 1.783 -0.836 1.00 84.19 87 GLY A O 1
ATOM 650 N N . GLU A 1 88 ? 7.181 3.174 0.234 1.00 82.06 88 GLU A N 1
ATOM 651 C CA . GLU A 1 88 ? 7.149 4.238 -0.776 1.00 82.06 88 GLU A CA 1
ATOM 652 C C . GLU A 1 88 ? 7.777 3.773 -2.095 1.00 82.06 88 GLU A C 1
ATOM 654 O O . GLU A 1 88 ? 7.192 3.940 -3.168 1.00 82.06 88 GLU A O 1
ATOM 659 N N . ILE A 1 89 ? 8.942 3.133 -2.007 1.00 80.00 89 ILE A N 1
ATOM 660 C CA . ILE A 1 89 ? 9.677 2.638 -3.170 1.00 80.00 89 ILE A CA 1
ATOM 661 C C . ILE A 1 89 ? 8.858 1.598 -3.948 1.00 80.00 89 ILE A C 1
ATOM 663 O O . ILE A 1 89 ? 8.666 1.746 -5.157 1.00 80.00 89 ILE A O 1
ATOM 667 N N . LEU A 1 90 ? 8.338 0.570 -3.267 1.00 78.62 90 LEU A N 1
ATOM 668 C CA . LEU A 1 90 ? 7.559 -0.488 -3.917 1.00 78.62 90 LEU A CA 1
ATOM 669 C C . LEU A 1 90 ? 6.267 0.049 -4.530 1.00 78.62 90 LEU A C 1
ATOM 671 O O . LEU A 1 90 ? 5.858 -0.414 -5.593 1.00 78.62 90 LEU A O 1
ATOM 675 N N . ARG A 1 91 ? 5.628 1.042 -3.900 1.00 75.50 91 ARG A N 1
ATOM 676 C CA . ARG A 1 91 ? 4.425 1.666 -4.459 1.00 75.50 91 ARG A CA 1
ATOM 677 C C . ARG A 1 91 ? 4.709 2.325 -5.803 1.00 75.50 91 ARG A C 1
ATOM 679 O O . ARG A 1 91 ? 3.950 2.088 -6.734 1.00 75.50 91 ARG A O 1
ATOM 686 N N . ASN A 1 92 ? 5.767 3.129 -5.899 1.00 71.69 92 ASN A N 1
ATOM 687 C CA . ASN A 1 92 ? 6.065 3.890 -7.116 1.00 71.69 92 ASN A CA 1
ATOM 688 C C . ASN A 1 92 ? 6.321 2.971 -8.324 1.00 71.69 92 ASN A C 1
ATOM 690 O O . ASN A 1 92 ? 5.994 3.321 -9.458 1.00 71.69 92 ASN A O 1
ATOM 694 N N . ILE A 1 93 ? 6.834 1.765 -8.077 1.00 66.69 93 ILE A N 1
ATOM 695 C CA . ILE A 1 93 ? 7.037 0.739 -9.105 1.00 66.69 93 ILE A CA 1
ATOM 696 C C . ILE A 1 93 ? 5.722 0.026 -9.439 1.00 66.69 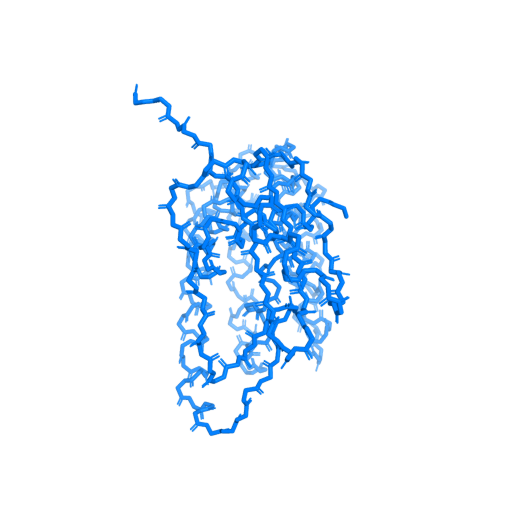93 ILE A C 1
ATOM 698 O O . ILE A 1 93 ? 5.374 -0.142 -10.607 1.00 66.69 93 ILE A O 1
ATOM 702 N N . LEU A 1 94 ? 4.950 -0.351 -8.417 1.00 67.12 94 LEU A N 1
ATOM 703 C CA . LEU A 1 94 ? 3.732 -1.156 -8.547 1.00 67.12 94 LEU A CA 1
ATOM 704 C C . LEU A 1 94 ? 2.455 -0.321 -8.734 1.00 67.12 94 LEU A C 1
ATOM 706 O O . LEU A 1 94 ? 1.352 -0.805 -8.488 1.00 67.12 94 LEU A O 1
ATOM 710 N N . THR A 1 95 ? 2.582 0.920 -9.215 1.00 59.34 95 THR A N 1
ATOM 711 C CA . THR A 1 95 ? 1.480 1.891 -9.375 1.00 59.34 95 THR A CA 1
ATOM 712 C C . THR A 1 95 ? 0.350 1.406 -10.307 1.00 59.34 95 THR A C 1
ATOM 714 O O . THR A 1 95 ? -0.707 2.027 -10.382 1.00 59.34 95 THR A O 1
ATOM 717 N N . ALA A 1 96 ? 0.547 0.303 -11.042 1.00 52.47 96 ALA A N 1
ATOM 718 C CA . ALA A 1 96 ? -0.432 -0.248 -11.982 1.00 52.47 96 ALA A CA 1
ATOM 719 C C . ALA A 1 96 ? -1.596 -0.999 -11.314 1.00 52.47 96 ALA A C 1
ATOM 721 O O . ALA A 1 96 ? -2.666 -1.048 -11.906 1.00 52.47 96 ALA A O 1
ATOM 722 N N . THR A 1 97 ? -1.437 -1.554 -10.106 1.00 53.00 97 THR A N 1
ATOM 723 C CA . THR A 1 97 ? -2.385 -2.576 -9.617 1.00 53.00 97 THR A CA 1
ATOM 724 C C . THR A 1 97 ? -3.794 -2.043 -9.323 1.00 53.00 97 THR A C 1
ATOM 726 O O . THR A 1 97 ? -4.764 -2.745 -9.553 1.00 53.00 97 THR A O 1
ATOM 729 N N . VAL A 1 98 ? -3.938 -0.796 -8.860 1.00 51.19 98 VAL A N 1
ATOM 730 C CA . VAL A 1 98 ? -5.258 -0.220 -8.503 1.00 51.19 98 VAL A CA 1
ATOM 731 C C . VAL A 1 98 ? -5.952 0.440 -9.706 1.00 51.19 98 VAL A C 1
ATOM 733 O O . VAL A 1 98 ? -7.110 0.833 -9.626 1.00 51.19 98 VAL A O 1
ATOM 736 N N . ARG A 1 99 ? -5.277 0.578 -10.857 1.00 54.66 99 ARG A N 1
ATOM 737 C CA . ARG A 1 99 ? -5.835 1.296 -12.021 1.00 54.66 99 ARG A CA 1
ATOM 738 C C . ARG A 1 99 ? -7.023 0.594 -12.685 1.00 54.66 99 ARG A C 1
ATOM 740 O O . ARG A 1 99 ? -7.695 1.235 -13.482 1.00 54.66 99 ARG A O 1
ATOM 747 N N . GLU A 1 100 ? -7.263 -0.676 -12.371 1.00 56.16 100 GLU A N 1
ATOM 748 C CA . GLU A 1 100 ? -8.207 -1.535 -13.096 1.00 56.16 100 GLU A CA 1
ATOM 749 C C . GLU A 1 100 ? -9.432 -1.957 -12.269 1.00 56.16 100 GLU A C 1
ATOM 751 O O . GLU A 1 100 ? -10.230 -2.751 -12.756 1.00 56.16 100 GLU A O 1
ATOM 756 N N . VAL A 1 101 ? -9.611 -1.450 -11.038 1.00 61.84 101 VAL A N 1
ATOM 757 C CA . VAL A 1 101 ? -10.768 -1.827 -10.204 1.00 61.84 101 VAL A CA 1
ATOM 758 C C . VAL A 1 101 ? -12.037 -1.123 -10.714 1.00 61.84 101 VAL A C 1
ATOM 760 O O . VAL A 1 101 ? -12.080 0.111 -10.702 1.00 61.84 101 VAL A O 1
ATOM 763 N N . PRO A 1 102 ? -13.077 -1.864 -11.141 1.00 66.69 102 PRO A N 1
ATOM 764 C CA . PRO A 1 102 ? -14.336 -1.281 -11.602 1.00 66.69 102 PRO A CA 1
ATOM 765 C C . PRO A 1 102 ? -15.063 -0.463 -10.523 1.00 66.69 102 PRO A C 1
ATOM 767 O O . PRO A 1 102 ? -14.929 -0.717 -9.324 1.00 66.69 102 PRO A O 1
ATOM 770 N N . LEU A 1 103 ? -15.882 0.507 -10.949 1.00 66.81 103 LEU A N 1
ATOM 771 C CA . LEU A 1 103 ? -16.627 1.400 -10.048 1.00 66.81 103 LEU A CA 1
ATOM 772 C C . LEU A 1 103 ? -17.549 0.649 -9.075 1.00 66.81 103 LEU A C 1
ATOM 774 O O . LEU A 1 103 ? -17.687 1.060 -7.926 1.00 66.81 103 LEU A O 1
ATOM 778 N N . ASP A 1 104 ? -18.175 -0.434 -9.527 1.00 73.81 104 ASP A N 1
ATOM 779 C CA . ASP A 1 104 ? -19.111 -1.257 -8.757 1.00 73.81 104 ASP A CA 1
ATOM 780 C C . ASP A 1 104 ? -18.427 -2.153 -7.716 1.00 73.81 104 ASP A C 1
ATOM 782 O O . ASP A 1 104 ? -19.078 -2.624 -6.785 1.00 73.81 104 ASP A O 1
ATOM 786 N N . GLU A 1 105 ? -17.108 -2.337 -7.807 1.00 81.19 105 GLU A N 1
ATOM 787 C CA . GLU A 1 105 ? -16.329 -3.084 -6.815 1.00 81.19 105 GLU A CA 1
ATOM 788 C C . GLU A 1 105 ? -15.765 -2.185 -5.690 1.00 81.19 105 GLU A C 1
ATOM 790 O O . GLU A 1 105 ? -15.249 -2.682 -4.684 1.00 81.19 105 GLU A O 1
ATOM 795 N N . ARG A 1 106 ? -15.908 -0.855 -5.803 1.00 84.50 106 ARG A N 1
ATOM 796 C CA . ARG A 1 106 ? -15.350 0.119 -4.844 1.00 84.50 106 ARG A CA 1
ATOM 797 C C . ARG A 1 106 ? -15.921 0.013 -3.442 1.00 84.50 106 ARG A C 1
ATOM 799 O O . ARG A 1 106 ? -15.164 0.134 -2.485 1.00 84.50 106 ARG A O 1
ATOM 806 N N . ASP A 1 107 ? -17.226 -0.214 -3.309 1.00 88.00 107 ASP A N 1
ATOM 807 C CA . ASP A 1 107 ? -17.870 -0.340 -1.996 1.00 88.00 107 ASP A CA 1
ATOM 808 C C . ASP A 1 107 ? -17.316 -1.543 -1.227 1.00 88.00 107 ASP A C 1
ATOM 810 O O . ASP A 1 107 ? -17.084 -1.474 -0.018 1.00 88.00 107 ASP A O 1
ATOM 814 N N . HIS A 1 108 ? -17.041 -2.638 -1.940 1.00 90.38 108 HIS A N 1
ATOM 815 C CA . HIS A 1 108 ? -16.426 -3.817 -1.349 1.00 90.38 108 HIS A CA 1
ATOM 816 C C . HIS A 1 108 ? -14.976 -3.544 -0.939 1.00 90.38 108 HIS A C 1
ATOM 818 O O . HIS A 1 108 ? -14.592 -3.845 0.191 1.00 90.38 108 HIS A O 1
ATOM 824 N N . LEU A 1 109 ? -14.189 -2.918 -1.821 1.00 89.94 109 LEU A N 1
ATOM 825 C CA . LEU A 1 109 ? -12.811 -2.536 -1.518 1.00 89.94 109 LEU A CA 1
ATOM 826 C C . LEU A 1 109 ? -12.735 -1.570 -0.329 1.00 89.94 109 LEU A C 1
ATOM 828 O O . LEU A 1 109 ? -11.887 -1.735 0.546 1.00 89.94 109 LEU A O 1
ATOM 832 N N . HIS A 1 110 ? -13.645 -0.601 -0.247 1.00 93.25 110 HIS A N 1
ATOM 833 C CA . HIS A 1 110 ? -13.779 0.274 0.913 1.00 93.25 110 HIS A CA 1
ATOM 834 C C . HIS A 1 110 ? -14.067 -0.534 2.189 1.00 93.25 110 HIS A C 1
ATOM 836 O O . HIS A 1 110 ? -13.410 -0.320 3.205 1.00 93.25 110 HIS A O 1
ATOM 842 N N . GLY A 1 111 ? -14.973 -1.516 2.139 1.00 95.75 111 GLY A N 1
ATOM 843 C CA . GLY A 1 111 ? -15.234 -2.422 3.264 1.00 95.75 111 GLY A CA 1
ATOM 844 C C . GLY A 1 111 ? -13.992 -3.193 3.735 1.00 95.75 111 GLY A C 1
ATOM 845 O O . GLY A 1 111 ? -13.755 -3.303 4.937 1.00 95.75 111 GLY A O 1
ATOM 846 N N . LEU A 1 112 ? -13.152 -3.661 2.807 1.00 96.06 112 LEU A N 1
ATOM 847 C CA . LEU A 1 112 ? -11.880 -4.321 3.136 1.00 96.06 112 LEU A CA 1
ATOM 848 C C . LEU A 1 112 ? -10.895 -3.364 3.826 1.00 96.06 112 LEU A C 1
ATOM 850 O O . LEU A 1 112 ? -10.209 -3.746 4.775 1.00 96.06 112 LEU A O 1
ATOM 854 N N . HIS A 1 113 ? -10.852 -2.103 3.398 1.00 97.69 113 HIS A N 1
ATOM 855 C CA . HIS A 1 113 ? -10.054 -1.075 4.063 1.00 97.69 113 HIS A CA 1
ATOM 856 C C . HIS A 1 113 ? -10.564 -0.752 5.475 1.00 97.69 113 HIS A C 1
ATOM 858 O O . HIS A 1 113 ? -9.756 -0.561 6.390 1.00 97.69 113 HIS A O 1
ATOM 864 N N . VAL A 1 114 ? -11.888 -0.709 5.669 1.00 98.56 114 VAL A N 1
ATOM 865 C CA . VAL A 1 114 ? -12.508 -0.529 6.991 1.00 98.56 114 VAL A CA 1
ATOM 866 C C . VAL A 1 114 ? -12.075 -1.647 7.938 1.00 98.56 114 VAL A C 1
ATOM 868 O O . VAL A 1 114 ? -11.656 -1.351 9.052 1.00 98.56 114 VAL A O 1
ATOM 871 N N . GLU A 1 115 ? -12.075 -2.904 7.490 1.00 98.56 115 GLU A N 1
ATOM 872 C CA . GLU A 1 115 ? -11.650 -4.044 8.315 1.00 98.56 115 GLU A CA 1
ATOM 873 C C . GLU A 1 115 ? -10.186 -3.917 8.777 1.00 98.56 115 GLU A C 1
ATOM 875 O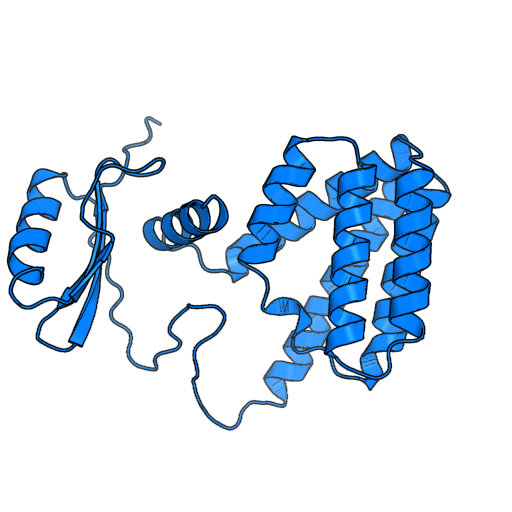 O . GLU A 1 115 ? -9.883 -4.121 9.955 1.00 98.56 115 GLU A O 1
ATOM 880 N N . ILE A 1 116 ? -9.276 -3.491 7.888 1.00 98.62 116 ILE A N 1
ATOM 881 C CA . ILE A 1 116 ? -7.879 -3.201 8.262 1.00 98.62 116 ILE A CA 1
ATOM 882 C C . ILE A 1 116 ? -7.826 -2.095 9.320 1.00 98.62 116 ILE A C 1
ATOM 884 O O . ILE A 1 116 ? -7.115 -2.220 10.320 1.00 98.62 116 ILE A O 1
ATOM 888 N N . TYR A 1 117 ? -8.549 -0.995 9.099 1.00 98.75 117 TYR A N 1
ATOM 889 C CA . TYR A 1 117 ? -8.578 0.132 10.028 1.00 98.75 117 TYR A CA 1
ATOM 890 C C . TYR A 1 117 ? -9.087 -0.276 11.407 1.00 98.75 117 TYR A C 1
ATOM 892 O O . TYR A 1 117 ? -8.462 0.076 12.407 1.00 98.75 117 TYR A O 1
ATOM 900 N N . GLU A 1 118 ? -10.187 -1.021 11.471 1.00 98.69 118 GLU A N 1
ATOM 901 C CA . GLU A 1 118 ? -10.767 -1.471 12.731 1.00 98.69 118 GLU A CA 1
ATOM 902 C C . GLU A 1 118 ? -9.823 -2.402 13.480 1.00 98.69 118 GLU A C 1
ATOM 904 O O . GLU A 1 118 ? -9.591 -2.192 14.666 1.00 98.69 118 GLU A O 1
ATOM 909 N N . ALA A 1 119 ? -9.191 -3.354 12.794 1.00 98.75 119 ALA A N 1
ATOM 910 C CA . ALA A 1 119 ? -8.213 -4.237 13.418 1.00 98.75 119 ALA A CA 1
ATOM 911 C C . ALA A 1 119 ? -7.024 -3.468 14.028 1.00 98.75 119 ALA A C 1
ATOM 913 O O . ALA A 1 119 ? -6.600 -3.749 15.151 1.00 98.75 119 ALA A O 1
ATOM 914 N N . VAL A 1 120 ? -6.513 -2.452 13.321 1.00 98.69 120 VAL A N 1
ATOM 915 C CA . VAL A 1 120 ? -5.431 -1.589 13.827 1.00 98.69 120 VAL A CA 1
ATOM 916 C C . VAL A 1 120 ? -5.914 -0.704 14.981 1.00 98.69 120 VAL A C 1
ATOM 918 O O . VAL A 1 120 ? -5.205 -0.567 15.977 1.00 98.69 120 VAL A O 1
ATOM 921 N N . ARG A 1 121 ? -7.112 -0.117 14.873 1.00 98.62 121 ARG A N 1
ATOM 922 C CA . ARG A 1 121 ? -7.733 0.726 15.908 1.00 98.62 121 ARG A CA 1
ATOM 923 C C . ARG A 1 121 ? -7.957 -0.052 17.202 1.00 98.62 121 ARG A C 1
ATOM 925 O O . ARG A 1 121 ? -7.698 0.478 18.279 1.00 98.62 121 ARG A O 1
ATOM 932 N N . ASP A 1 122 ? -8.429 -1.286 17.080 1.00 98.56 122 ASP A N 1
ATOM 933 C CA . ASP A 1 122 ? -8.751 -2.166 18.202 1.00 98.56 122 ASP A CA 1
ATOM 934 C C . ASP A 1 122 ? -7.483 -2.790 18.820 1.00 98.56 122 ASP A C 1
ATOM 936 O O . ASP A 1 122 ? -7.548 -3.428 19.870 1.00 98.56 122 ASP A O 1
ATOM 940 N N . GLY A 1 123 ? -6.317 -2.566 18.202 1.00 98.38 123 GLY A N 1
ATOM 941 C CA . GLY A 1 123 ? -5.026 -3.026 18.698 1.00 98.38 123 GLY A CA 1
ATOM 942 C C . GLY A 1 123 ? -4.816 -4.531 18.544 1.00 98.38 123 GLY A C 1
ATOM 943 O O . GLY A 1 123 ? -4.095 -5.117 19.350 1.00 98.38 123 GLY A O 1
ATOM 944 N N . ASP A 1 124 ? -5.432 -5.151 17.531 1.00 98.75 124 ASP A N 1
ATOM 945 C CA . ASP A 1 124 ? -5.350 -6.586 17.241 1.00 98.75 124 ASP A CA 1
ATOM 946 C C . ASP A 1 124 ? -4.379 -6.850 16.072 1.00 98.75 124 ASP A C 1
ATOM 948 O O . ASP A 1 124 ? -4.738 -6.678 14.901 1.00 98.75 124 ASP A O 1
ATOM 952 N N . PRO A 1 125 ? -3.125 -7.259 16.348 1.00 98.44 125 PRO A N 1
ATOM 953 C CA . PRO A 1 125 ? -2.118 -7.414 15.306 1.00 98.44 125 PRO A CA 1
ATOM 954 C C . PRO A 1 125 ? -2.397 -8.596 14.381 1.00 98.44 125 PRO A C 1
ATOM 956 O O . PRO A 1 125 ? -2.043 -8.528 13.206 1.00 98.44 125 PRO A O 1
ATOM 959 N N . ASP A 1 126 ? -3.010 -9.664 14.893 1.00 98.50 126 ASP A N 1
ATOM 960 C CA . ASP A 1 126 ? -3.261 -10.876 14.115 1.00 98.50 126 ASP A CA 1
ATOM 961 C C . ASP A 1 126 ? -4.443 -10.647 13.170 1.00 98.50 126 ASP A C 1
ATOM 963 O O . ASP A 1 126 ? -4.347 -10.967 11.980 1.00 98.50 126 ASP A O 1
ATOM 967 N N . ARG A 1 127 ? -5.509 -9.993 13.655 1.00 98.62 127 ARG A N 1
ATOM 968 C CA . ARG A 1 127 ? -6.622 -9.535 12.810 1.00 98.62 127 ARG A CA 1
ATOM 969 C C . ARG A 1 127 ? -6.140 -8.534 11.762 1.00 98.62 127 ARG A C 1
ATOM 971 O O . ARG A 1 127 ? -6.523 -8.650 10.605 1.00 98.62 127 ARG A O 1
ATOM 978 N N . ALA A 1 128 ? -5.242 -7.609 12.115 1.00 98.50 128 ALA A N 1
ATOM 979 C CA . ALA A 1 128 ? -4.707 -6.635 11.160 1.00 98.50 128 ALA A CA 1
ATOM 980 C C . ALA A 1 128 ? -3.915 -7.309 10.029 1.00 98.50 128 ALA A C 1
ATOM 982 O O . ALA A 1 128 ? -4.051 -6.929 8.867 1.00 98.50 128 ALA A O 1
ATOM 983 N N . MET A 1 129 ? -3.114 -8.330 10.345 1.00 98.12 129 MET A N 1
ATOM 984 C CA . MET A 1 129 ? -2.403 -9.114 9.333 1.00 98.12 129 MET A CA 1
ATOM 985 C C . MET A 1 129 ? -3.372 -9.851 8.405 1.00 98.12 129 MET A C 1
ATOM 987 O O . MET A 1 129 ? -3.212 -9.772 7.191 1.00 98.12 129 MET A O 1
ATOM 991 N N . GLN A 1 130 ? -4.383 -10.521 8.965 1.00 97.94 130 GLN A N 1
ATOM 992 C CA . GLN A 1 130 ? -5.389 -11.252 8.187 1.00 97.94 130 GLN A CA 1
ATOM 993 C C . GLN A 1 130 ? -6.220 -10.322 7.298 1.00 97.94 130 GLN A C 1
ATOM 995 O O . GLN A 1 130 ? -6.487 -10.654 6.147 1.00 97.94 130 GLN A O 1
ATOM 1000 N N . ALA A 1 131 ? -6.591 -9.146 7.804 1.00 98.12 131 ALA A N 1
ATOM 1001 C CA . ALA A 1 131 ? -7.319 -8.136 7.046 1.00 98.12 131 ALA A CA 1
ATOM 1002 C C . ALA A 1 131 ? -6.498 -7.615 5.855 1.00 98.12 131 ALA A C 1
ATOM 1004 O O . ALA A 1 131 ? -7.031 -7.456 4.759 1.00 98.12 131 ALA A O 1
ATOM 1005 N N . VAL A 1 132 ? -5.190 -7.391 6.046 1.00 96.62 132 VAL A N 1
ATOM 1006 C CA . VAL A 1 132 ? -4.287 -7.004 4.950 1.00 96.62 132 VAL A CA 1
ATOM 1007 C C . VAL A 1 132 ? -4.164 -8.119 3.912 1.00 96.62 132 VAL A C 1
ATOM 1009 O O . VAL A 1 132 ? -4.234 -7.829 2.719 1.00 96.62 132 VAL A O 1
ATOM 1012 N N . ASP A 1 133 ? -4.004 -9.369 4.348 1.00 95.12 133 ASP A N 1
ATOM 1013 C CA . ASP A 1 133 ? -3.919 -10.521 3.445 1.00 95.12 133 ASP A CA 1
ATOM 1014 C C . ASP A 1 133 ? -5.217 -10.641 2.615 1.00 95.12 133 ASP A C 1
ATOM 1016 O O . ASP A 1 133 ? -5.171 -10.617 1.386 1.00 95.12 133 ASP A O 1
ATOM 1020 N N . GLY A 1 134 ? -6.385 -10.616 3.269 1.00 93.38 134 GLY A N 1
ATOM 1021 C CA . GLY A 1 134 ? -7.690 -10.696 2.603 1.00 93.38 134 GLY A CA 1
ATOM 1022 C C . GLY A 1 134 ? -7.971 -9.540 1.637 1.00 93.38 134 GLY A C 1
ATOM 1023 O O . GLY A 1 134 ? -8.572 -9.746 0.582 1.00 93.38 134 GLY A O 1
ATOM 1024 N N . HIS A 1 135 ? -7.495 -8.334 1.952 1.00 93.69 135 HIS A N 1
ATOM 1025 C CA . HIS A 1 135 ? -7.571 -7.185 1.054 1.00 93.69 135 HIS A CA 1
ATOM 1026 C C . HIS A 1 135 ? -6.810 -7.419 -0.263 1.00 93.69 135 HIS A C 1
ATOM 1028 O O . HIS A 1 135 ? -7.347 -7.163 -1.343 1.00 93.69 135 HIS A O 1
ATOM 1034 N N . PHE A 1 136 ? -5.567 -7.909 -0.194 1.00 89.19 136 PHE A N 1
ATOM 1035 C CA . PHE A 1 136 ? -4.769 -8.172 -1.395 1.00 89.19 136 PHE A CA 1
ATOM 1036 C C . PHE A 1 136 ? -5.247 -9.407 -2.163 1.00 89.19 136 PHE A C 1
ATOM 1038 O O . PHE A 1 136 ? -5.328 -9.339 -3.388 1.00 89.19 136 PHE A O 1
ATOM 1045 N N . ASP A 1 137 ? -5.649 -10.473 -1.469 1.00 90.00 137 ASP A N 1
ATOM 1046 C CA . ASP A 1 137 ? -6.228 -11.666 -2.098 1.00 90.00 137 ASP A CA 1
ATOM 1047 C C . ASP A 1 137 ? -7.478 -11.312 -2.915 1.00 90.00 137 ASP A C 1
ATOM 1049 O O . ASP A 1 137 ? -7.687 -11.814 -4.023 1.00 90.00 137 ASP A O 1
ATOM 1053 N N . TRP A 1 138 ? -8.328 -10.428 -2.389 1.00 88.69 138 TRP A N 1
ATOM 1054 C CA . TRP A 1 138 ? -9.499 -9.967 -3.123 1.00 88.69 138 TRP A CA 1
ATOM 1055 C C . TRP A 1 138 ? -9.121 -9.138 -4.359 1.00 88.69 138 TRP A C 1
ATOM 1057 O O . TRP A 1 138 ? -9.664 -9.389 -5.437 1.00 88.69 138 TRP A O 1
ATOM 1067 N N . LEU A 1 139 ? -8.171 -8.203 -4.230 1.00 80.62 139 LEU A N 1
ATOM 1068 C CA . LEU A 1 139 ? -7.699 -7.378 -5.349 1.00 80.62 139 LEU A CA 1
ATOM 1069 C C . LEU A 1 139 ? -7.122 -8.224 -6.487 1.00 80.62 139 LEU A C 1
ATOM 1071 O O . LEU A 1 139 ? -7.456 -7.995 -7.650 1.00 80.62 139 LEU A O 1
ATOM 1075 N N . ASP A 1 140 ? -6.296 -9.218 -6.165 1.00 80.19 140 ASP A N 1
ATOM 1076 C CA . ASP A 1 140 ? -5.688 -10.095 -7.167 1.00 80.19 140 ASP A CA 1
ATOM 1077 C C . ASP A 1 140 ? -6.765 -10.866 -7.951 1.00 80.19 140 ASP A C 1
ATOM 1079 O O . ASP A 1 140 ? -6.717 -10.944 -9.183 1.00 80.19 140 ASP A O 1
ATOM 1083 N N . ASN A 1 141 ? -7.802 -11.351 -7.259 1.00 80.88 141 ASN A N 1
ATOM 1084 C CA . ASN A 1 141 ? -8.947 -12.005 -7.892 1.00 80.88 141 ASN A CA 1
ATOM 1085 C C . ASN A 1 141 ? -9.779 -11.042 -8.757 1.00 80.88 141 ASN A C 1
ATOM 1087 O O . ASN A 1 141 ? -10.221 -11.424 -9.843 1.00 80.88 141 ASN A O 1
ATOM 1091 N N . ALA A 1 142 ? -10.003 -9.805 -8.305 1.00 75.00 142 ALA A N 1
ATOM 1092 C CA . ALA A 1 142 ? -10.749 -8.793 -9.055 1.00 75.00 142 ALA A CA 1
ATOM 1093 C C . ALA A 1 142 ? -10.049 -8.426 -10.373 1.00 75.00 142 ALA A C 1
ATOM 1095 O O . ALA A 1 142 ? -10.671 -8.427 -11.438 1.00 75.00 142 ALA A O 1
ATOM 1096 N N . ILE A 1 143 ? -8.733 -8.212 -10.326 1.00 69.12 143 ILE A N 1
ATOM 1097 C CA . ILE A 1 143 ? -7.917 -7.893 -11.506 1.00 69.12 143 ILE A CA 1
ATOM 1098 C C . ILE A 1 143 ? -7.888 -9.066 -12.489 1.00 69.12 143 ILE A C 1
ATOM 1100 O O . ILE A 1 143 ? -7.984 -8.860 -13.698 1.00 69.12 143 ILE A O 1
ATOM 1104 N N . GLU A 1 144 ? -7.780 -10.307 -12.008 1.00 68.38 144 GLU A N 1
ATOM 1105 C CA . GLU A 1 144 ? -7.833 -11.487 -12.881 1.00 68.38 144 GLU A CA 1
ATOM 1106 C C . GLU A 1 144 ? -9.186 -11.595 -13.609 1.00 68.38 144 GLU A C 1
ATOM 1108 O O . GLU A 1 144 ? -9.227 -11.863 -14.815 1.00 68.38 144 GLU A O 1
ATOM 1113 N N . ARG A 1 145 ? -10.299 -11.299 -12.918 1.00 68.19 145 ARG A N 1
ATOM 1114 C CA . ARG A 1 145 ? -11.631 -11.221 -13.546 1.00 68.19 145 ARG A CA 1
ATOM 1115 C C . ARG A 1 145 ? -11.694 -10.120 -14.611 1.00 68.19 145 ARG A C 1
ATOM 1117 O O . ARG A 1 145 ? -12.218 -10.379 -15.693 1.00 68.19 145 ARG A O 1
ATOM 1124 N N . GLY A 1 146 ? -11.129 -8.942 -14.339 1.00 60.72 146 GLY A N 1
ATOM 1125 C CA . GLY A 1 146 ? -11.063 -7.816 -15.282 1.00 60.72 146 GLY A CA 1
ATOM 1126 C C . GLY A 1 146 ? -10.182 -8.077 -16.513 1.00 60.72 146 GLY A C 1
ATOM 1127 O O . GLY A 1 146 ? -10.566 -7.764 -17.639 1.00 60.72 146 GLY A O 1
ATOM 1128 N N . ARG A 1 147 ? -9.028 -8.738 -16.352 1.00 58.34 147 ARG A N 1
ATOM 1129 C CA . ARG A 1 147 ? -8.161 -9.135 -17.483 1.00 58.34 147 ARG A CA 1
ATOM 1130 C C . ARG A 1 147 ? -8.806 -10.181 -18.390 1.00 58.34 147 ARG A C 1
ATOM 1132 O O . ARG A 1 147 ? -8.584 -10.164 -19.600 1.00 58.34 147 ARG A O 1
ATOM 1139 N N . SER A 1 148 ? -9.608 -11.085 -17.827 1.00 52.81 148 SER A N 1
ATOM 1140 C CA . SER A 1 148 ? -10.344 -12.091 -18.602 1.00 52.81 148 SER A CA 1
ATOM 1141 C C . SER A 1 148 ? -11.397 -11.458 -19.525 1.00 52.81 148 SER A C 1
ATOM 1143 O O . SER A 1 148 ? -11.596 -11.924 -20.649 1.00 52.81 148 SER A O 1
ATOM 1145 N N . THR A 1 149 ? -12.028 -10.359 -19.098 1.00 50.47 149 THR A N 1
ATOM 1146 C CA . THR A 1 149 ? -13.050 -9.644 -19.882 1.00 50.47 149 THR A CA 1
ATOM 1147 C C . THR A 1 149 ? -12.458 -8.661 -20.897 1.00 50.47 149 THR A C 1
ATOM 1149 O O . THR A 1 149 ? -13.046 -8.469 -21.959 1.00 50.47 149 THR A O 1
ATOM 1152 N N . ALA A 1 150 ? -11.273 -8.101 -20.631 1.00 46.06 150 ALA A N 1
ATOM 1153 C CA . ALA A 1 150 ? -10.584 -7.125 -21.484 1.00 46.06 150 ALA A CA 1
ATOM 1154 C C . ALA A 1 150 ? -9.723 -7.735 -22.612 1.00 46.06 150 ALA A C 1
ATOM 1156 O O . ALA A 1 150 ? -8.904 -7.040 -23.212 1.00 46.06 150 ALA A O 1
ATOM 1157 N N . LYS A 1 151 ? -9.871 -9.031 -22.928 1.00 39.16 151 LYS A N 1
ATOM 1158 C CA . LYS A 1 151 ? -9.090 -9.718 -23.974 1.00 39.16 151 LYS A CA 1
ATOM 1159 C C . LYS A 1 151 ? -9.558 -9.329 -25.388 1.00 39.16 151 LYS A C 1
ATOM 1161 O O . LYS A 1 151 ? -10.046 -10.153 -26.155 1.00 39.16 151 LYS A O 1
ATOM 1166 N N . GLY A 1 152 ? -9.389 -8.057 -25.723 1.00 33.53 152 GLY A N 1
ATOM 1167 C CA . GLY A 1 152 ? -9.584 -7.455 -27.030 1.00 33.53 152 GLY A CA 1
ATOM 1168 C C . GLY A 1 152 ? -8.915 -6.083 -27.041 1.00 33.53 152 GLY A C 1
ATOM 1169 O O . GLY A 1 152 ? -9.388 -5.181 -26.371 1.00 33.53 152 GLY A O 1
ATOM 1170 N N . GLU A 1 153 ? -7.854 -5.956 -27.844 1.00 32.56 153 GLU A N 1
ATOM 1171 C CA . GLU A 1 153 ? -7.195 -4.704 -28.265 1.00 32.56 153 GLU A CA 1
ATOM 1172 C C . GLU A 1 153 ? -6.006 -4.175 -27.424 1.00 32.56 153 GLU A C 1
ATOM 1174 O O . GLU A 1 153 ? -6.147 -3.656 -26.327 1.00 32.56 153 GLU A O 1
ATOM 1179 N N . GLY A 1 154 ? -4.818 -4.214 -28.051 1.00 32.66 154 GLY A N 1
ATOM 1180 C CA . GLY A 1 154 ? -3.866 -3.093 -28.052 1.00 32.66 154 GLY A CA 1
ATOM 1181 C C . GLY A 1 154 ? -2.832 -3.012 -26.927 1.00 32.66 154 GLY A C 1
ATOM 1182 O O . GLY A 1 154 ? -3.066 -2.393 -25.897 1.00 32.66 154 GLY A O 1
ATOM 1183 N N . GLY A 1 155 ? -1.622 -3.526 -27.181 1.00 39.59 155 GLY A N 1
ATOM 1184 C CA . GLY A 1 155 ? -0.451 -3.296 -26.331 1.00 39.59 155 GLY A CA 1
ATOM 1185 C C . GLY A 1 155 ? -0.040 -1.820 -26.291 1.00 39.59 155 GLY A C 1
ATOM 1186 O O . GLY A 1 155 ? 0.276 -1.222 -27.320 1.00 39.59 155 GLY A O 1
ATOM 1187 N N . ALA A 1 156 ? -0.019 -1.256 -25.085 1.00 35.78 156 ALA A N 1
ATOM 1188 C CA . ALA A 1 156 ? 0.509 0.064 -24.772 1.00 35.78 156 ALA A CA 1
ATOM 1189 C C . ALA A 1 156 ? 1.285 0.007 -23.447 1.00 35.78 156 ALA A C 1
ATOM 1191 O O . ALA A 1 156 ? 0.999 -0.809 -22.574 1.00 35.78 156 ALA A O 1
ATOM 1192 N N . PHE A 1 157 ? 2.297 0.865 -23.334 1.00 41.59 157 PHE A N 1
ATOM 1193 C CA . PHE A 1 157 ? 3.200 0.995 -22.189 1.00 41.59 157 PHE A CA 1
ATOM 1194 C C . PHE A 1 157 ? 2.463 1.054 -20.841 1.00 41.59 157 PHE A C 1
ATOM 1196 O O . PHE A 1 157 ? 1.516 1.825 -20.682 1.00 41.59 157 PHE A O 1
ATOM 1203 N N . VAL A 1 158 ? 2.972 0.335 -19.834 1.00 42.06 158 VAL A N 1
ATOM 1204 C CA . VAL A 1 158 ? 2.479 0.412 -18.449 1.00 42.06 158 VAL A CA 1
ATOM 1205 C C . VAL A 1 158 ? 3.606 0.935 -17.562 1.00 42.06 158 VAL A C 1
ATOM 1207 O O . VAL A 1 158 ? 4.621 0.278 -17.384 1.00 42.06 158 VAL A O 1
ATOM 1210 N N . ASN A 1 159 ? 3.450 2.137 -16.998 1.00 36.53 159 ASN A N 1
ATOM 1211 C CA . ASN A 1 159 ? 4.383 2.735 -16.022 1.00 36.53 159 ASN A CA 1
ATOM 1212 C C . ASN A 1 159 ? 5.857 2.817 -16.469 1.00 36.53 159 ASN A C 1
ATOM 1214 O O . ASN A 1 159 ? 6.755 2.561 -15.674 1.00 36.53 159 ASN A O 1
ATOM 1218 N N . GLY A 1 160 ? 6.116 3.157 -17.734 1.00 37.53 160 GLY A N 1
ATOM 1219 C CA . GLY A 1 160 ? 7.486 3.230 -18.260 1.00 37.53 160 GLY A CA 1
ATOM 1220 C C . GLY A 1 160 ? 8.091 1.873 -18.633 1.00 37.53 160 GLY A C 1
ATOM 1221 O O . GLY A 1 160 ? 9.224 1.827 -19.099 1.00 37.53 160 GLY A O 1
ATOM 1222 N N . TRP A 1 161 ? 7.328 0.785 -18.500 1.00 38.78 161 TRP A N 1
ATOM 1223 C CA . TRP A 1 161 ? 7.690 -0.531 -19.016 1.00 38.78 161 TRP A CA 1
ATOM 1224 C C . TRP A 1 161 ? 7.145 -0.687 -20.444 1.00 38.78 161 TRP A C 1
ATOM 1226 O O . TRP A 1 161 ? 5.936 -0.511 -20.658 1.00 38.78 161 TRP A O 1
ATOM 1236 N N . PRO A 1 162 ? 7.996 -0.993 -21.441 1.00 40.69 162 PRO A N 1
ATOM 1237 C CA . PRO A 1 162 ? 7.535 -1.274 -22.792 1.00 40.69 162 PRO A CA 1
ATOM 1238 C C . PRO A 1 162 ? 6.727 -2.571 -22.820 1.00 40.69 162 PRO A C 1
ATOM 1240 O O . PRO A 1 162 ? 7.242 -3.641 -22.506 1.00 40.69 162 PRO A O 1
ATOM 1243 N N . VAL A 1 163 ? 5.467 -2.486 -23.248 1.00 45.44 163 VAL A N 1
ATOM 1244 C CA . VAL A 1 163 ? 4.698 -3.657 -23.684 1.00 45.44 163 VAL A CA 1
ATOM 1245 C C . VAL A 1 163 ? 4.883 -3.753 -25.192 1.00 45.44 163 V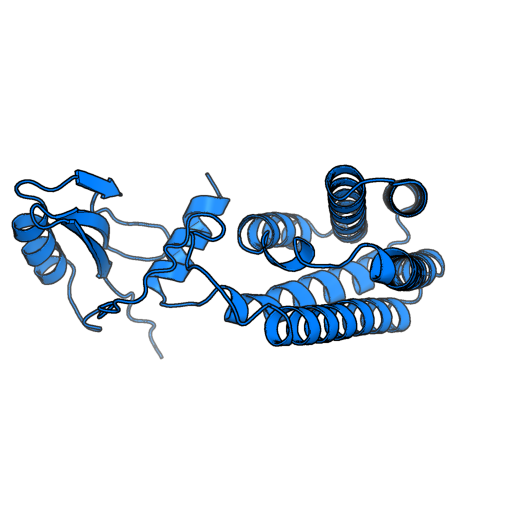AL A C 1
ATOM 1247 O O . VAL A 1 163 ? 4.246 -3.015 -25.946 1.00 45.44 163 VAL A O 1
ATOM 1250 N N . HIS A 1 164 ? 5.798 -4.607 -25.645 1.00 38.03 164 HIS A N 1
ATOM 1251 C CA . HIS A 1 164 ? 6.011 -4.858 -27.070 1.00 38.03 164 HIS A CA 1
ATOM 1252 C C . HIS A 1 164 ? 5.879 -6.345 -27.387 1.00 38.03 164 HIS A C 1
ATOM 1254 O O . HIS A 1 164 ? 6.487 -7.194 -26.743 1.00 38.03 164 HIS A O 1
ATOM 1260 N N . ASP A 1 165 ? 5.114 -6.630 -28.439 1.00 33.75 165 ASP A N 1
ATOM 1261 C CA . ASP A 1 165 ? 4.801 -7.958 -28.989 1.00 33.75 165 ASP A CA 1
ATOM 1262 C C . ASP A 1 165 ? 5.986 -8.603 -29.747 1.00 33.75 165 ASP A C 1
ATOM 1264 O O . ASP A 1 165 ? 5.818 -9.480 -30.590 1.00 33.75 165 ASP A O 1
ATOM 1268 N N . ARG A 1 166 ? 7.222 -8.137 -29.512 1.00 34.06 166 ARG A N 1
ATOM 1269 C CA . ARG A 1 166 ? 8.442 -8.688 -30.123 1.00 34.06 166 ARG A CA 1
ATOM 1270 C C . ARG A 1 166 ? 9.586 -8.686 -29.119 1.00 34.06 166 ARG A C 1
ATOM 1272 O O . ARG A 1 166 ? 10.289 -7.700 -28.934 1.00 34.06 166 ARG A O 1
ATOM 1279 N N . THR A 1 167 ? 9.726 -9.828 -28.464 1.00 43.50 167 THR A N 1
ATOM 1280 C CA . THR A 1 167 ? 10.768 -10.165 -27.499 1.00 43.50 167 THR A CA 1
ATOM 1281 C C . THR A 1 167 ? 12.102 -10.389 -28.202 1.00 43.50 167 THR A C 1
ATOM 1283 O O . THR A 1 167 ? 12.192 -11.298 -29.014 1.00 43.50 167 THR A O 1
ATOM 1286 N N . PHE A 1 168 ? 13.141 -9.652 -27.810 1.00 40.94 168 PHE A N 1
ATOM 1287 C CA . PHE A 1 168 ? 14.457 -10.240 -27.543 1.00 40.94 168 PHE A CA 1
ATOM 1288 C C . PHE A 1 168 ? 15.096 -9.481 -26.376 1.00 40.94 168 PHE A C 1
ATOM 1290 O O . PHE A 1 168 ? 15.826 -8.517 -26.560 1.00 40.94 168 PHE A O 1
ATOM 1297 N N . PHE A 1 169 ? 14.782 -9.926 -25.159 1.00 50.00 169 PHE A N 1
ATOM 1298 C CA . PHE A 1 169 ? 15.580 -9.644 -23.970 1.00 50.00 169 PHE A CA 1
ATOM 1299 C C . PHE A 1 169 ? 16.440 -10.880 -23.733 1.00 50.00 169 PHE A C 1
ATOM 1301 O O . PHE A 1 169 ? 15.935 -11.903 -23.274 1.00 50.00 169 PHE A O 1
ATOM 1308 N N . GLN A 1 170 ? 17.717 -10.820 -24.097 1.00 42.09 170 GLN A N 1
ATOM 1309 C CA . GLN A 1 170 ? 18.667 -11.861 -23.731 1.00 42.09 170 GLN A CA 1
ATOM 1310 C C . GLN A 1 170 ? 19.860 -11.210 -23.036 1.00 42.09 170 GLN A C 1
ATOM 1312 O O . GLN A 1 170 ? 20.791 -10.779 -23.714 1.00 42.09 170 GLN A O 1
ATOM 1317 N N . PRO A 1 171 ? 19.845 -11.104 -21.696 1.00 42.69 171 PRO A N 1
ATOM 1318 C CA . PRO A 1 171 ? 21.086 -10.913 -20.971 1.00 42.69 171 PRO A CA 1
ATOM 1319 C C . PRO A 1 171 ? 21.914 -12.186 -21.175 1.00 42.69 171 PRO A C 1
ATOM 1321 O O . PRO A 1 171 ? 21.512 -13.262 -20.725 1.00 42.69 171 PRO A O 1
ATOM 1324 N N . ASP A 1 172 ? 23.042 -12.094 -21.883 1.00 42.22 172 ASP A N 1
ATOM 1325 C CA . ASP A 1 172 ? 24.068 -13.127 -21.743 1.00 42.22 172 ASP A CA 1
ATOM 1326 C C . ASP A 1 172 ? 24.572 -13.028 -20.297 1.00 42.22 172 ASP A C 1
ATOM 1328 O O . ASP A 1 172 ? 25.103 -12.001 -19.868 1.00 42.22 172 ASP A O 1
ATOM 1332 N N . ARG A 1 173 ? 24.272 -14.046 -19.488 1.00 48.62 173 ARG A N 1
ATOM 1333 C CA . ARG A 1 173 ? 24.643 -14.072 -18.071 1.00 48.62 173 ARG A CA 1
ATOM 1334 C C . ARG A 1 173 ? 26.036 -14.681 -17.951 1.00 48.62 173 ARG A C 1
ATOM 1336 O O . ARG A 1 173 ? 26.228 -15.838 -18.310 1.00 48.62 173 ARG A O 1
ATOM 1343 N N . GLY A 1 174 ? 26.974 -13.919 -17.385 1.00 49.59 174 GLY A N 1
ATOM 1344 C CA . GLY A 1 174 ? 28.320 -14.402 -17.040 1.00 49.59 174 GLY A CA 1
ATOM 1345 C C . GLY A 1 174 ? 29.482 -13.550 -17.556 1.00 49.59 174 GLY A C 1
ATOM 1346 O O . GLY A 1 174 ? 30.565 -14.081 -17.795 1.00 49.59 174 GLY A O 1
ATOM 1347 N N . GLU A 1 175 ? 29.287 -12.250 -17.780 1.00 62.59 175 GLU A N 1
ATOM 1348 C CA . GLU A 1 175 ? 30.289 -11.425 -18.455 1.00 62.59 175 GLU A CA 1
ATOM 1349 C C . GLU A 1 175 ? 31.072 -10.501 -17.523 1.00 62.59 175 GLU A C 1
ATOM 1351 O O . GLU A 1 175 ? 30.537 -9.896 -16.599 1.00 62.59 175 GLU A O 1
ATOM 1356 N N . THR A 1 176 ? 32.368 -10.350 -17.801 1.00 78.25 176 THR A N 1
ATOM 1357 C CA . THR A 1 176 ? 33.224 -9.381 -17.111 1.00 78.25 176 THR A CA 1
ATOM 1358 C C . THR A 1 176 ? 32.938 -7.962 -17.603 1.00 78.25 176 THR A C 1
ATOM 1360 O O . THR A 1 176 ? 32.547 -7.760 -18.756 1.00 78.25 176 THR A O 1
ATOM 1363 N N . LEU A 1 177 ? 33.243 -6.952 -16.778 1.00 79.25 177 LEU A N 1
ATOM 1364 C CA . LEU A 1 177 ? 33.143 -5.535 -17.161 1.00 79.25 177 LEU A CA 1
ATOM 1365 C C . LEU A 1 177 ? 33.840 -5.223 -18.496 1.00 79.25 177 LEU A C 1
ATOM 1367 O O . LEU A 1 177 ? 33.353 -4.405 -19.273 1.00 79.25 177 LEU A O 1
ATOM 1371 N N . ALA A 1 178 ? 34.953 -5.898 -18.793 1.00 80.62 178 ALA A N 1
ATOM 1372 C CA . ALA A 1 178 ? 35.676 -5.734 -20.050 1.00 80.62 178 ALA A CA 1
ATOM 1373 C C . ALA A 1 178 ? 34.853 -6.166 -21.278 1.00 80.62 178 ALA A C 1
ATOM 1375 O O . ALA A 1 178 ? 34.872 -5.476 -22.298 1.00 80.62 178 ALA A O 1
ATOM 1376 N N . LYS A 1 179 ? 34.114 -7.279 -21.185 1.00 79.00 179 LYS A N 1
ATOM 1377 C CA . LYS A 1 179 ? 33.281 -7.799 -22.280 1.00 79.00 179 LYS A CA 1
ATOM 1378 C C . LYS A 1 179 ? 32.046 -6.916 -22.493 1.00 79.00 179 LYS A C 1
ATOM 1380 O O . LYS A 1 179 ? 31.806 -6.474 -23.615 1.00 79.00 179 LYS A O 1
ATOM 1385 N N . VAL A 1 180 ? 31.386 -6.531 -21.398 1.00 82.75 180 VAL A N 1
ATOM 1386 C CA . VAL A 1 180 ? 30.243 -5.602 -21.406 1.00 82.75 180 VAL A CA 1
ATOM 1387 C C . VAL A 1 180 ? 30.620 -4.243 -22.004 1.00 82.75 180 VAL A C 1
ATOM 1389 O O . VAL A 1 180 ? 29.913 -3.721 -22.865 1.00 82.75 180 VAL A O 1
ATOM 1392 N N . THR A 1 181 ? 31.781 -3.698 -21.628 1.00 84.88 181 THR A N 1
ATOM 1393 C CA . THR A 1 181 ? 32.312 -2.453 -22.212 1.00 84.88 181 THR A CA 1
ATOM 1394 C C . THR A 1 181 ? 32.570 -2.601 -23.717 1.00 84.88 181 THR A C 1
ATOM 1396 O O . THR A 1 181 ? 32.351 -1.663 -24.484 1.00 84.88 181 THR A O 1
ATOM 1399 N N . GLY A 1 182 ? 33.003 -3.784 -24.164 1.00 86.62 182 GLY A N 1
ATOM 1400 C CA . GLY A 1 182 ? 33.181 -4.103 -25.580 1.00 86.62 182 GLY A CA 1
ATOM 1401 C C . GLY A 1 182 ? 31.881 -3.992 -26.380 1.00 86.62 182 GLY A C 1
ATOM 1402 O O . GLY A 1 182 ? 31.862 -3.312 -27.406 1.00 86.62 182 GLY A O 1
ATOM 1403 N N . TYR A 1 183 ? 30.794 -4.599 -25.895 1.00 86.12 183 TYR A N 1
ATOM 1404 C CA . TYR A 1 183 ? 29.475 -4.502 -26.533 1.00 86.12 183 TYR A CA 1
ATOM 1405 C C . TYR A 1 183 ? 28.874 -3.104 -26.452 1.00 86.12 183 TYR A C 1
ATOM 1407 O O . TYR A 1 183 ? 28.299 -2.622 -27.424 1.00 86.12 183 TYR A O 1
ATOM 1415 N N . TRP A 1 184 ? 29.047 -2.419 -25.324 1.00 88.12 184 TRP A N 1
ATOM 1416 C CA . TRP A 1 184 ? 28.590 -1.043 -25.178 1.00 88.12 184 TRP A CA 1
ATOM 1417 C C . TRP A 1 184 ? 29.183 -0.135 -26.253 1.00 88.12 184 TRP A C 1
ATOM 1419 O O . TRP A 1 184 ? 28.451 0.590 -26.917 1.00 88.12 184 TRP A O 1
ATOM 1429 N N . ASN A 1 185 ? 30.495 -0.209 -26.480 1.00 91.00 185 ASN A N 1
ATOM 1430 C CA . ASN A 1 185 ? 31.167 0.652 -27.453 1.00 91.00 185 ASN A CA 1
ATOM 1431 C C . ASN A 1 185 ? 30.692 0.416 -28.894 1.00 91.00 185 ASN A C 1
ATOM 1433 O O . ASN A 1 185 ? 30.654 1.363 -29.677 1.00 91.00 185 ASN A O 1
ATOM 1437 N N . THR A 1 186 ? 30.331 -0.819 -29.259 1.00 90.50 186 THR A N 1
ATOM 1438 C CA . THR A 1 186 ? 29.813 -1.115 -30.603 1.00 90.50 186 THR A CA 1
ATOM 1439 C C . THR A 1 186 ? 28.364 -0.673 -30.763 1.00 90.50 186 THR A C 1
ATOM 1441 O O . THR A 1 186 ? 28.006 -0.111 -31.798 1.00 90.50 186 THR A O 1
ATOM 1444 N N . LEU A 1 187 ? 27.543 -0.890 -29.736 1.00 88.56 187 LEU A N 1
ATOM 1445 C CA . LEU A 1 187 ? 26.128 -0.533 -29.741 1.00 88.56 187 LEU A CA 1
ATOM 1446 C C . LEU A 1 187 ? 25.903 0.977 -29.600 1.00 88.56 187 LEU A C 1
ATOM 1448 O O . LEU A 1 187 ? 24.957 1.494 -30.184 1.00 88.56 187 LEU A O 1
ATOM 1452 N N . ALA A 1 188 ? 26.777 1.690 -28.882 1.00 91.62 188 ALA A N 1
ATOM 1453 C CA . ALA A 1 188 ? 26.662 3.127 -28.633 1.00 91.62 188 ALA A CA 1
ATOM 1454 C C . ALA A 1 188 ? 26.906 4.000 -29.870 1.00 91.62 188 ALA A C 1
ATOM 1456 O O . ALA A 1 188 ? 26.454 5.147 -29.907 1.00 91.62 188 ALA A O 1
ATOM 1457 N N . ASP A 1 189 ? 27.584 3.483 -30.897 1.00 91.88 189 ASP A N 1
ATOM 1458 C CA . ASP A 1 189 ? 27.789 4.231 -32.135 1.00 91.88 189 ASP A CA 1
ATOM 1459 C C . ASP A 1 189 ? 26.457 4.410 -32.888 1.00 91.88 189 ASP A C 1
ATOM 1461 O O . ASP A 1 189 ? 25.850 3.451 -33.379 1.00 91.88 189 ASP A O 1
ATOM 1465 N N . GLY A 1 190 ? 25.999 5.662 -32.966 1.00 86.19 190 GLY A N 1
ATOM 1466 C CA . GLY A 1 190 ? 24.707 6.042 -33.540 1.00 86.19 190 GLY A CA 1
ATOM 1467 C C . GLY A 1 190 ? 23.497 5.762 -32.641 1.00 86.19 190 GLY A C 1
ATOM 1468 O O . GLY A 1 190 ? 22.369 5.849 -33.122 1.00 86.19 190 GLY A O 1
ATOM 1469 N N . ALA A 1 191 ? 23.714 5.423 -31.369 1.00 91.31 191 ALA A N 1
ATOM 1470 C CA . ALA A 1 191 ? 22.649 5.176 -30.407 1.00 91.31 191 ALA A CA 1
ATOM 1471 C C . ALA A 1 191 ? 22.125 6.448 -29.733 1.00 91.31 191 ALA A C 1
ATOM 1473 O O . ALA A 1 191 ? 22.846 7.428 -29.542 1.00 91.31 191 ALA A O 1
ATOM 1474 N N . ALA A 1 192 ? 20.887 6.374 -29.252 1.00 85.81 192 ALA A N 1
ATOM 1475 C CA . ALA A 1 192 ? 20.400 7.230 -28.181 1.00 85.81 192 ALA A CA 1
ATOM 1476 C C . ALA A 1 192 ? 20.731 6.575 -26.832 1.00 85.81 192 ALA A C 1
ATOM 1478 O O . ALA A 1 192 ? 20.128 5.567 -26.458 1.00 85.81 192 ALA A O 1
ATOM 1479 N N . VAL A 1 193 ? 21.700 7.132 -26.103 1.00 85.69 193 VAL A N 1
ATOM 1480 C CA . VAL A 1 193 ? 22.028 6.675 -24.744 1.00 85.69 193 VAL A CA 1
ATOM 1481 C C . VAL A 1 193 ? 20.898 7.075 -23.798 1.00 85.69 193 VAL A C 1
ATOM 1483 O O . VAL A 1 193 ? 20.555 8.252 -23.710 1.00 85.69 193 VAL A O 1
ATOM 1486 N N . ILE A 1 194 ? 20.326 6.084 -23.114 1.00 78.75 194 ILE A N 1
ATOM 1487 C CA . ILE A 1 194 ? 19.278 6.270 -22.104 1.00 78.75 194 ILE A CA 1
ATOM 1488 C C . ILE A 1 194 ? 19.934 6.414 -20.729 1.00 78.75 194 ILE A C 1
ATOM 1490 O O . ILE A 1 194 ? 19.677 7.392 -20.038 1.00 78.75 194 ILE A O 1
ATOM 1494 N N . GLU A 1 195 ? 20.819 5.476 -20.381 1.00 79.38 195 GLU A N 1
ATOM 1495 C CA . GLU A 1 195 ? 21.607 5.468 -19.145 1.00 79.38 195 GLU A CA 1
ATOM 1496 C C . GLU A 1 195 ? 23.062 5.105 -19.488 1.00 79.38 195 GLU A C 1
ATOM 1498 O O . GLU A 1 195 ? 23.289 4.026 -20.039 1.00 79.38 195 GLU A O 1
ATOM 1503 N N . PRO A 1 196 ? 24.061 5.964 -19.224 1.00 86.25 196 PRO A N 1
ATOM 1504 C CA . PRO A 1 196 ? 25.456 5.658 -19.535 1.00 86.25 196 PRO A CA 1
ATOM 1505 C C . PRO A 1 196 ? 25.963 4.414 -18.795 1.00 86.25 196 PRO A C 1
ATOM 1507 O O . PRO A 1 196 ? 25.666 4.243 -17.619 1.00 86.25 196 PRO A O 1
ATOM 1510 N N . LEU A 1 197 ? 26.794 3.591 -19.449 1.00 83.19 197 LEU A N 1
ATOM 1511 C CA . LEU A 1 197 ? 27.444 2.461 -18.780 1.00 83.19 197 LEU A CA 1
ATOM 1512 C C . LEU A 1 197 ? 28.346 2.950 -17.637 1.00 83.19 197 LEU A C 1
ATOM 1514 O O . LEU A 1 197 ? 29.412 3.522 -17.879 1.00 83.19 197 LEU A O 1
ATOM 1518 N N . ALA A 1 198 ? 27.932 2.700 -16.398 1.00 82.00 198 ALA A N 1
ATOM 1519 C CA . ALA A 1 198 ? 28.656 3.089 -15.193 1.00 82.00 198 ALA A CA 1
ATOM 1520 C C . ALA A 1 198 ? 28.426 2.090 -14.052 1.00 82.00 198 ALA A C 1
ATOM 1522 O O . ALA A 1 198 ? 27.460 1.329 -14.050 1.00 82.00 198 ALA A O 1
ATOM 1523 N N . ALA A 1 199 ? 29.314 2.097 -13.057 1.00 79.44 199 ALA A N 1
ATOM 1524 C CA . ALA A 1 199 ? 29.085 1.346 -11.827 1.00 79.44 199 ALA A CA 1
ATOM 1525 C C . ALA A 1 199 ? 27.852 1.897 -11.090 1.00 79.44 199 ALA A C 1
ATOM 1527 O O . ALA A 1 199 ? 27.672 3.112 -10.981 1.00 79.44 199 ALA A O 1
ATOM 1528 N N . SER A 1 200 ? 27.027 1.001 -10.558 1.00 64.06 200 SER A N 1
ATOM 1529 C CA . SER A 1 200 ? 25.794 1.316 -9.836 1.00 64.06 200 SER A CA 1
ATOM 1530 C C . SER A 1 200 ? 25.758 0.609 -8.479 1.00 64.06 200 SER A C 1
ATOM 1532 O O . SER A 1 200 ? 26.647 -0.167 -8.131 1.00 64.06 200 SER A O 1
ATOM 1534 N N . ALA A 1 201 ? 24.719 0.868 -7.683 1.00 55.66 201 ALA A N 1
ATOM 1535 C CA . ALA A 1 201 ? 24.591 0.273 -6.351 1.00 55.66 201 ALA A CA 1
ATOM 1536 C C . ALA A 1 201 ? 24.325 -1.249 -6.369 1.00 55.66 201 ALA A C 1
ATOM 1538 O O . ALA A 1 201 ? 24.437 -1.892 -5.329 1.00 55.66 201 ALA A O 1
ATOM 1539 N N . TRP A 1 202 ? 23.968 -1.819 -7.521 1.00 58.66 202 TRP A N 1
ATOM 1540 C CA . TRP A 1 202 ? 23.625 -3.237 -7.689 1.00 58.66 202 TRP A CA 1
ATOM 1541 C C . TRP A 1 202 ? 24.508 -3.956 -8.716 1.00 58.66 202 TRP A C 1
ATOM 1543 O O . TRP A 1 202 ? 24.344 -5.156 -8.909 1.00 58.66 202 TRP A O 1
ATOM 1553 N N . SER A 1 203 ? 25.430 -3.243 -9.373 1.00 67.88 203 SER A N 1
ATOM 1554 C CA . SER A 1 203 ? 26.253 -3.789 -10.450 1.00 67.88 203 SER A CA 1
ATOM 1555 C C . SER A 1 203 ? 27.569 -3.024 -10.633 1.00 67.88 203 SER A C 1
ATOM 1557 O O . SER A 1 203 ? 27.556 -1.788 -10.634 1.00 67.88 203 SER A O 1
ATOM 1559 N N . PRO A 1 204 ? 28.705 -3.709 -10.873 1.00 75.81 204 PRO A N 1
ATOM 1560 C CA . PRO A 1 204 ? 29.960 -3.074 -11.266 1.00 75.81 204 PRO A CA 1
ATOM 1561 C C . PRO A 1 204 ? 29.895 -2.317 -12.605 1.00 75.81 204 PRO A C 1
ATOM 1563 O O . PRO A 1 204 ? 30.791 -1.520 -12.881 1.00 75.81 204 PRO A O 1
ATOM 1566 N N . GLY A 1 205 ? 28.865 -2.534 -13.428 1.00 78.88 205 GLY A N 1
ATOM 1567 C CA . GLY A 1 205 ? 28.641 -1.800 -14.672 1.00 78.88 205 GLY A CA 1
ATOM 1568 C C . GLY A 1 205 ? 27.241 -2.038 -15.232 1.00 78.88 205 GLY A C 1
ATOM 1569 O O . GLY A 1 205 ? 26.954 -3.143 -15.668 1.00 78.88 205 GLY A O 1
ATOM 1570 N N . PHE A 1 206 ? 26.404 -1.002 -15.263 1.00 79.75 206 PHE A N 1
ATOM 1571 C CA . PHE A 1 206 ? 25.043 -1.015 -15.806 1.00 79.75 206 PHE A CA 1
ATOM 1572 C C . PHE A 1 206 ? 24.866 0.122 -16.815 1.00 79.75 206 PHE A C 1
ATOM 1574 O O . PHE A 1 206 ? 25.342 1.227 -16.564 1.00 79.75 206 PHE A O 1
ATOM 1581 N N . GLY A 1 207 ? 24.186 -0.128 -17.934 1.00 81.19 207 GLY A N 1
ATOM 1582 C CA . GLY A 1 207 ? 23.869 0.900 -18.925 1.00 81.19 207 GLY A CA 1
ATOM 1583 C C . GLY A 1 207 ? 22.705 0.522 -19.838 1.00 81.19 207 GLY A C 1
ATOM 1584 O O . GLY A 1 207 ? 22.390 -0.654 -20.030 1.00 81.19 207 GLY A O 1
ATOM 1585 N N . MET A 1 208 ? 22.080 1.538 -20.434 1.00 82.44 208 MET A N 1
ATOM 1586 C CA . MET A 1 208 ? 20.953 1.409 -21.354 1.00 82.44 208 MET A CA 1
ATOM 1587 C C . MET A 1 208 ? 21.105 2.329 -22.563 1.00 82.44 208 MET A C 1
ATOM 1589 O O . MET A 1 208 ? 21.424 3.513 -22.434 1.00 82.44 208 MET A O 1
ATOM 1593 N N . LEU A 1 209 ? 20.807 1.818 -23.753 1.00 80.19 209 LEU A N 1
ATOM 1594 C CA . LEU A 1 209 ? 20.789 2.619 -24.975 1.00 80.19 209 LEU A CA 1
ATOM 1595 C C . LEU A 1 209 ? 19.794 2.055 -25.990 1.00 80.19 209 LEU A C 1
ATOM 1597 O O . LEU A 1 209 ? 19.448 0.879 -25.939 1.00 80.19 209 LEU A O 1
ATOM 1601 N N . THR A 1 210 ? 19.341 2.886 -26.921 1.00 81.75 210 THR A N 1
ATOM 1602 C CA . THR A 1 210 ? 18.655 2.435 -28.139 1.00 81.75 210 THR A CA 1
ATOM 1603 C C . THR A 1 210 ? 19.608 2.589 -29.307 1.00 81.75 210 THR A C 1
ATOM 1605 O O . THR A 1 210 ? 20.045 3.704 -29.580 1.00 81.75 210 THR A O 1
ATOM 1608 N N . ASP A 1 211 ? 19.969 1.487 -29.960 1.00 87.06 211 ASP A N 1
ATOM 1609 C CA . ASP A 1 211 ? 20.942 1.492 -31.051 1.00 87.06 211 ASP A CA 1
ATOM 1610 C C . ASP A 1 211 ? 20.400 2.170 -32.323 1.00 87.06 211 ASP A C 1
ATOM 1612 O O . ASP A 1 211 ? 19.230 2.551 -32.425 1.00 87.06 211 ASP A O 1
ATOM 1616 N N . ARG A 1 212 ? 21.261 2.297 -33.338 1.00 87.69 212 ARG A N 1
ATOM 1617 C CA . ARG A 1 212 ? 20.913 2.921 -34.626 1.00 87.69 212 ARG A CA 1
ATOM 1618 C C . ARG A 1 212 ? 19.798 2.204 -35.405 1.00 87.69 212 ARG A C 1
ATOM 1620 O O . ARG A 1 212 ? 19.274 2.768 -36.363 1.00 87.69 212 ARG A O 1
ATOM 1627 N N . PHE A 1 213 ? 19.485 0.957 -35.054 1.00 83.38 213 PHE A N 1
ATOM 1628 C CA . PHE A 1 213 ? 18.443 0.145 -35.684 1.00 83.38 213 PHE A CA 1
ATOM 1629 C C . PHE A 1 213 ? 17.114 0.217 -34.919 1.00 83.38 213 PHE A C 1
ATOM 1631 O O . PHE A 1 213 ? 16.124 -0.362 -35.368 1.00 83.38 213 PHE A O 1
ATOM 1638 N N . GLY A 1 214 ? 17.071 0.950 -33.802 1.00 76.00 214 GLY A N 1
ATOM 1639 C CA . GLY A 1 214 ? 15.888 1.106 -32.962 1.00 76.00 214 GLY A CA 1
ATOM 1640 C C . GLY A 1 214 ? 15.718 0.001 -31.920 1.00 76.00 214 GLY A C 1
ATOM 1641 O O . GLY A 1 214 ? 14.635 -0.116 -31.348 1.00 76.00 214 GLY A O 1
ATOM 1642 N N . VAL A 1 215 ? 16.749 -0.813 -31.667 1.00 75.50 215 VAL A N 1
ATOM 1643 C CA . VAL A 1 215 ? 16.714 -1.860 -30.637 1.00 75.50 215 VAL A CA 1
ATOM 1644 C C . VAL A 1 215 ? 17.195 -1.282 -29.311 1.00 75.50 215 VAL A C 1
ATOM 1646 O O . VAL A 1 215 ? 18.275 -0.697 -29.238 1.00 75.50 215 VAL A O 1
ATOM 1649 N N . THR A 1 216 ? 16.404 -1.446 -28.251 1.00 75.25 216 THR A N 1
ATOM 1650 C CA . THR A 1 216 ? 16.796 -1.044 -26.895 1.00 75.25 216 THR A CA 1
ATOM 1651 C C . THR A 1 216 ? 17.565 -2.166 -26.204 1.00 75.25 216 THR A C 1
ATOM 1653 O O . THR A 1 216 ? 17.060 -3.277 -26.057 1.00 75.25 216 THR A O 1
ATOM 1656 N N . TRP A 1 217 ? 18.775 -1.848 -25.748 1.00 75.44 217 TRP A N 1
ATOM 1657 C CA . TRP A 1 217 ? 19.695 -2.748 -25.062 1.00 75.44 217 TRP A CA 1
ATOM 1658 C C . TRP A 1 217 ? 19.853 -2.336 -23.598 1.00 75.44 217 TRP A C 1
ATOM 1660 O O . TRP A 1 217 ? 19.989 -1.149 -23.293 1.00 75.44 217 TRP A O 1
ATOM 1670 N N . VAL A 1 218 ? 19.889 -3.330 -22.709 1.00 74.81 218 VAL A N 1
ATOM 1671 C CA . VAL A 1 218 ? 20.282 -3.189 -21.301 1.00 74.81 218 VAL A CA 1
ATOM 1672 C C . VAL A 1 218 ? 21.503 -4.075 -21.095 1.00 74.81 218 VAL A C 1
ATOM 1674 O O . VAL A 1 218 ? 21.438 -5.274 -21.366 1.00 74.81 218 VAL A O 1
ATOM 1677 N N . LEU A 1 219 ? 22.612 -3.488 -20.657 1.00 75.94 219 LEU A N 1
ATOM 1678 C CA . LEU A 1 219 ? 23.856 -4.203 -20.390 1.00 75.94 219 LEU A CA 1
ATOM 1679 C C . LEU A 1 219 ? 24.198 -4.099 -18.904 1.00 75.94 219 LEU A C 1
ATOM 1681 O O . LEU A 1 219 ? 24.098 -3.019 -18.323 1.00 75.94 219 LEU A O 1
ATOM 1685 N N . ASP A 1 220 ? 24.607 -5.217 -18.309 1.00 75.19 220 ASP A N 1
ATOM 1686 C CA . ASP A 1 220 ? 24.882 -5.339 -16.880 1.00 75.19 220 ASP A CA 1
ATOM 1687 C C . ASP A 1 220 ? 26.082 -6.265 -16.611 1.00 75.19 220 ASP A C 1
ATOM 1689 O O . ASP A 1 220 ? 26.273 -7.260 -17.311 1.00 75.19 220 ASP A O 1
ATOM 1693 N N . VAL A 1 221 ? 26.873 -5.955 -15.582 1.00 75.31 221 VAL A N 1
ATOM 1694 C CA . VAL A 1 221 ? 27.918 -6.820 -15.021 1.00 75.31 221 VAL A CA 1
ATOM 1695 C C . VAL A 1 221 ? 27.383 -7.451 -13.739 1.00 75.31 221 VAL A C 1
ATOM 1697 O O . VAL A 1 221 ? 27.042 -6.756 -12.789 1.00 75.31 221 VAL A O 1
ATOM 1700 N N . GLN A 1 222 ? 27.345 -8.777 -13.672 1.00 65.81 222 GLN A N 1
ATOM 1701 C CA . GLN A 1 222 ? 26.878 -9.462 -12.466 1.00 65.81 222 GLN A CA 1
ATOM 1702 C C . GLN A 1 222 ? 27.893 -9.339 -11.319 1.00 65.81 222 GLN A C 1
ATOM 1704 O O . GLN A 1 222 ? 29.108 -9.374 -11.530 1.00 65.81 222 GLN A O 1
ATOM 1709 N N . VAL A 1 223 ? 27.386 -9.238 -10.088 1.00 59.59 223 VAL A N 1
ATOM 1710 C CA . VAL A 1 223 ? 28.177 -9.439 -8.868 1.00 59.59 223 VAL A CA 1
ATOM 1711 C C . VAL A 1 223 ? 28.213 -10.942 -8.589 1.00 59.59 223 VAL A C 1
ATOM 1713 O O . VAL A 1 223 ? 27.162 -11.554 -8.413 1.00 59.59 223 VAL A O 1
ATOM 1716 N N . GLU A 1 224 ? 29.399 -11.555 -8.540 1.00 53.47 224 GLU A N 1
ATOM 1717 C CA . GLU A 1 224 ? 29.527 -12.903 -7.976 1.00 53.47 224 GLU A CA 1
ATOM 1718 C C . GLU A 1 224 ? 29.227 -12.828 -6.474 1.00 53.47 224 GLU A C 1
ATOM 1720 O O . GLU A 1 224 ? 29.971 -12.216 -5.704 1.00 53.47 224 GLU A O 1
ATOM 1725 N N . TYR A 1 225 ? 28.115 -13.427 -6.053 1.00 43.06 225 TYR A N 1
ATOM 1726 C CA . TYR A 1 225 ? 27.862 -13.679 -4.640 1.00 43.06 225 TYR A CA 1
ATOM 1727 C C . TYR A 1 225 ? 28.681 -14.905 -4.233 1.00 43.06 225 TYR A C 1
ATOM 1729 O O . TYR A 1 225 ? 28.570 -15.953 -4.862 1.00 43.06 225 TYR A O 1
ATOM 1737 N N . ALA A 1 226 ? 29.534 -14.764 -3.218 1.00 36.22 226 ALA A N 1
ATOM 1738 C CA . ALA A 1 226 ? 30.214 -15.910 -2.625 1.00 36.22 226 ALA A CA 1
ATOM 1739 C C . ALA A 1 226 ? 29.180 -16.790 -1.899 1.00 36.22 226 ALA A C 1
ATOM 1741 O O . ALA A 1 226 ? 28.380 -16.255 -1.127 1.00 36.22 226 ALA A O 1
ATOM 1742 N N . ASP A 1 227 ? 29.210 -18.096 -2.183 1.00 37.88 227 ASP A N 1
ATOM 1743 C CA . ASP A 1 227 ? 28.380 -19.130 -1.542 1.00 37.88 227 ASP A CA 1
ATOM 1744 C C . ASP A 1 227 ? 28.566 -19.198 -0.013 1.00 37.88 227 ASP A C 1
ATOM 1746 O O . ASP A 1 227 ? 29.714 -19.025 0.470 1.00 37.88 227 ASP A O 1
#

Sequence (227 aa):
MTGDALAMGMMANNLDPGSMMPVRVGLKREAGRQAARRGDHINLARMAVALDTMHQSVDDHGFREADRVFHDALVAASGVPGLQFFGEILRNILTATVREVPLDERDHLHGLHVEIYEAVRDGDPDRAMQAVDGHFDWLDNAIERGRSTAKGEGGAFVNGWPVHDRTFFQPDRGETLAKVTGYWNTLADGAAVIEPLAASAWSPGFGMLTDRFGVTWVLDVQVEYAD

Radius of gyration: 21.03 Å; chains: 1; bounding box: 55×30×54 Å

Secondary structure (DSSP, 8-state):
-HHHHHHHHHHHTT--GGGGHHHHHHHHHHHHHHHHHHT-HHHHHHHHHHHHHHHH--SHHHHHHHHHHHHHHHHHHT--HHHHHHHHHHHHHSTTGGGG--GGGHHHHHHHHHHHHHHHHTT-HHHHHHHHHHHHHHHHHHHHHHHHHT-SS----BTTB---S-------SS--HHHHHHHHHHHSTT-EEEEEEE--SS-SSEEEEE-TTS-EEEEEPPP----

pLDDT: mean 77.54, std 19.66, range [32.56, 98.75]

Foldseek 3Di:
DLLVQVVLLCVQVVNDLVNCLVVLLVLLLLLLLLLLQQQPPVLLVQLVVLLVQLVPDPDLVSNLVSVVSNSLSSNVSSVDVVSNVVNVNSCLSNVPLSNQQDPVCSVVLSVLSVQLSVCSNVSPSVSNSVSSVVSSVVSVVRVVVRVVVPPDDDADDDSPHHPDPDDDDDAPPDDDPVVLVVVCVVQVVLKAWPADFDCGPQFRTWGWIQGNVRDIDITTHHDDDDD